Protein AF-A0A9J6EVK5-F1 (afdb_monomer)

Organism: Rhipicephalus microplus (NCBI:txid6941)

Mean predicted aligned error: 4.85 Å

Radius of gyration: 17.0 Å; Cα contacts (8 Å, |Δi|>4):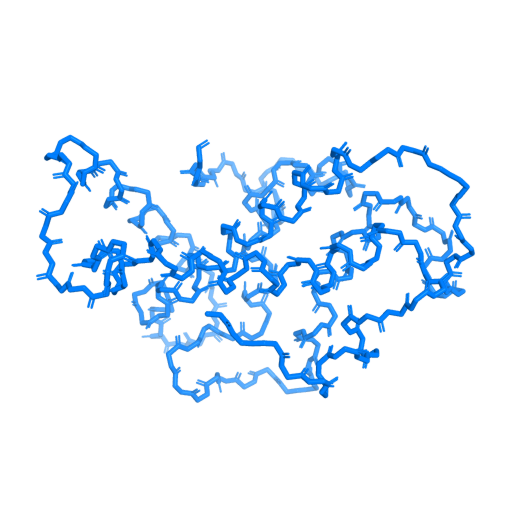 245; chains: 1; bounding box: 40×42×43 Å

Foldseek 3Di:
DDDDPVCCDPPQHDPQAFLLLNLLRVQLVVQLVVQLCCFPVNVLADPVRHRHPPDDPVRVVVQVVLLVQQQVLQQVDDQDPPDSLSPQQSRSSLSLLRSNVSSVVVVVVPDDDPHGQHPPVCNPADSLQSSLVSNLPVLDDPDQDADPHRHGGSVCSNQSSQLQDVSNCVRVVPDECDSSPDPDHRDSD

InterPro domains:
  IPR000718 Peptidase M13 [PS51885] (1-189)
  IPR000718 Peptidase M13 [PTHR11733] (1-186)
  IPR018497 Peptidase M13, C-terminal domain [PF01431] (2-187)
  IPR018497 Peptidase M13, C-terminal domain [PR00786] (1-13)
  IPR018497 Peptidase M13, C-terminal domain [PR00786] (22-38)
  IPR018497 Peptidase M13, C-terminal domain [PR00786] (92-103)
  IPR024079 Metallopeptidase, catalytic domain superfamily [G3DSA:3.40.390.10] (1-187)

Sequence (189 aa):
MVIPAAILHPPFYVATYPKSYNLGSLGHVLGHEMTHAFDPEMGLYDRSGQRKDWWTSGSRVEFENRLDCLRRMYNTIPWAEGVAHGDYALSENFADSGGLLKAYRAFRAAKAGSRPAAPASLASFTDEQMFFLSSCFKWCSAEDKESAGSYSPPRLRCNVPLMNMPQFAAAFHCGPGKAMNPSTRCDFM

Secondary structure (DSSP, 8-state):
----GGGSSTTT--TTS-HHHHHHHHHHHHHHHHHGGGSTTGGGB-TTS-B---S-HHHHHHHHHHHHHHHHHHHTS--STT--HHHHTHHHHHHHHHHHHHHHHHHHHSPP---PPPPGGGTTS-HHHHHHHHHHGGG--SS-PPPSSS---HHHHHHHHHHT-HHHHHHTTPPTTBTTB-S------

Solvent-accessible surface area (backbone atoms only — not comparable to full-atom values): 10587 Å² total; per-residue (Å²): 131,85,84,60,75,84,61,67,33,78,87,28,30,53,94,69,45,28,64,34,37,34,25,18,20,39,29,19,52,55,24,18,55,59,29,42,60,63,23,86,78,41,47,39,33,42,99,86,71,46,81,40,92,81,70,52,73,69,58,47,54,55,50,50,55,37,50,53,40,46,24,50,59,46,52,70,55,90,84,58,94,89,67,56,46,16,70,67,9,38,49,52,54,47,13,45,38,47,0,42,53,49,15,49,51,51,49,74,68,48,76,88,66,89,76,45,67,52,59,79,95,50,56,89,50,53,59,67,43,35,16,58,52,34,49,31,57,88,42,71,64,99,63,96,55,80,45,85,67,64,45,54,35,44,67,54,63,38,46,53,44,42,32,48,32,69,66,48,18,60,62,68,66,47,55,85,66,36,89,58,18,49,86,73,67,57,77,88,129

Nearest PDB structures (foldseek):
  6sh2-assembly1_AAA  TM=8.967E-01  e=4.937E-11  Homo sapiens
  3dwb-assembly1_A  TM=9.111E-01  e=3.099E-10  Homo sapiens
  4iuw-assembly1_A  TM=8.506E-01  e=2.546E-08  Lacticaseibacillus rhamnosus HN001
  3zuk-assembly2_B  TM=8.314E-01  e=4.303E-08  Mycobacterium tuberculosis H37Rv
  6xly-assembly1_A  TM=7.541E-01  e=1.166E-07  Mycobacterium tuberculosis H37Rv

Structure (mmCIF, N/CA/C/O backbone):
data_AF-A0A9J6EVK5-F1
#
_entry.id   AF-A0A9J6EVK5-F1
#
loop_
_atom_site.group_PDB
_atom_site.id
_atom_site.type_symbol
_atom_site.label_atom_id
_atom_site.label_alt_id
_atom_site.label_comp_id
_atom_site.label_asym_id
_atom_site.label_entity_id
_atom_site.label_seq_id
_atom_site.pdbx_PDB_ins_code
_atom_site.Cartn_x
_atom_site.Cartn_y
_atom_site.Cartn_z
_atom_site.occupancy
_atom_site.B_iso_or_equiv
_atom_site.auth_seq_id
_atom_site.auth_comp_id
_atom_site.auth_asym_id
_atom_site.auth_atom_id
_atom_site.pdbx_PDB_model_num
ATOM 1 N N . MET A 1 1 ? 6.803 12.423 8.427 1.00 88.19 1 MET A N 1
ATOM 2 C CA . MET A 1 1 ? 7.375 11.546 7.385 1.00 88.19 1 MET A CA 1
ATOM 3 C C . MET A 1 1 ? 8.849 11.861 7.213 1.00 88.19 1 MET A C 1
ATOM 5 O O . MET A 1 1 ? 9.195 13.011 6.966 1.00 88.19 1 MET A O 1
ATOM 9 N N . VAL A 1 2 ? 9.699 10.848 7.347 1.00 92.81 2 VAL A N 1
ATOM 10 C CA . VAL A 1 2 ? 11.140 10.917 7.075 1.00 92.81 2 VAL A CA 1
ATOM 11 C C . VAL A 1 2 ? 11.472 9.736 6.177 1.00 92.81 2 VAL A C 1
ATOM 13 O O . VAL A 1 2 ? 11.039 8.629 6.465 1.00 92.81 2 VAL A O 1
ATOM 16 N N . ILE A 1 3 ? 12.229 9.964 5.104 1.00 93.31 3 ILE A N 1
ATOM 17 C CA . ILE A 1 3 ? 12.637 8.915 4.163 1.00 93.31 3 ILE A CA 1
ATOM 18 C C . ILE A 1 3 ? 14.166 8.843 4.179 1.00 93.31 3 ILE A C 1
ATOM 20 O O . ILE A 1 3 ? 14.819 9.705 3.585 1.00 93.31 3 ILE A O 1
ATOM 24 N N . PRO A 1 4 ? 14.761 7.874 4.898 1.00 94.81 4 PRO A N 1
ATOM 25 C CA . PRO A 1 4 ? 16.210 7.740 4.969 1.00 94.81 4 PRO A CA 1
ATOM 26 C C . PRO A 1 4 ? 16.808 7.411 3.602 1.00 94.81 4 PRO A C 1
ATOM 28 O O . PRO A 1 4 ? 16.237 6.630 2.848 1.00 94.81 4 PRO A O 1
ATOM 31 N N . ALA A 1 5 ? 18.008 7.914 3.306 1.00 94.31 5 ALA A N 1
ATOM 32 C CA . ALA A 1 5 ? 18.681 7.629 2.035 1.00 94.31 5 ALA A CA 1
ATOM 33 C C . ALA A 1 5 ? 18.843 6.119 1.761 1.00 94.31 5 ALA A C 1
ATOM 35 O O . ALA A 1 5 ? 18.748 5.691 0.617 1.00 94.31 5 ALA A O 1
ATOM 36 N N . ALA A 1 6 ? 18.994 5.301 2.810 1.00 93.62 6 ALA A N 1
ATOM 37 C CA . ALA A 1 6 ? 19.124 3.849 2.700 1.00 93.62 6 ALA A CA 1
ATOM 38 C C . ALA A 1 6 ? 17.919 3.156 2.030 1.00 93.62 6 ALA A C 1
ATOM 40 O O . ALA A 1 6 ? 18.100 2.115 1.405 1.00 93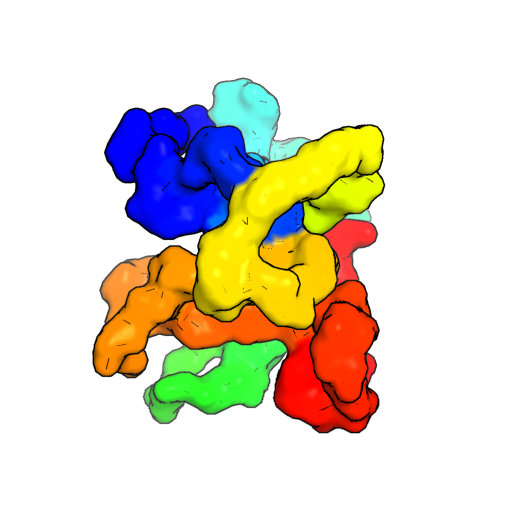.62 6 ALA A O 1
ATOM 41 N N . ILE A 1 7 ? 16.709 3.729 2.106 1.00 93.62 7 ILE A N 1
ATOM 42 C CA . ILE A 1 7 ? 15.526 3.173 1.427 1.00 93.62 7 ILE A CA 1
ATOM 43 C C . ILE A 1 7 ? 15.424 3.622 -0.038 1.00 93.62 7 ILE A C 1
ATOM 45 O O . ILE A 1 7 ? 14.599 3.111 -0.782 1.00 93.62 7 ILE A O 1
ATOM 49 N N . LEU A 1 8 ? 16.266 4.554 -0.497 1.00 94.56 8 LEU A N 1
ATOM 50 C CA . LEU A 1 8 ? 16.277 5.050 -1.881 1.00 94.56 8 LEU A CA 1
ATOM 51 C C . LEU A 1 8 ? 17.124 4.164 -2.813 1.00 94.56 8 LEU A C 1
ATOM 53 O O . LEU A 1 8 ? 17.733 4.641 -3.770 1.00 94.56 8 LEU A O 1
ATOM 57 N N . HIS A 1 9 ? 17.141 2.863 -2.532 1.00 93.62 9 HIS A N 1
ATOM 58 C CA . HIS A 1 9 ? 17.888 1.834 -3.247 1.00 93.62 9 HIS A CA 1
ATOM 59 C C . HIS A 1 9 ? 16.961 0.668 -3.637 1.00 93.62 9 HIS A C 1
ATOM 61 O O . HIS A 1 9 ? 15.845 0.566 -3.112 1.00 93.62 9 HIS A O 1
ATOM 67 N N . PRO A 1 10 ? 17.373 -0.228 -4.557 1.00 91.56 10 PRO A N 1
ATOM 68 C CA . PRO A 1 10 ? 16.622 -1.449 -4.830 1.00 91.56 10 PRO A CA 1
ATOM 69 C C . PRO A 1 10 ? 16.360 -2.248 -3.534 1.00 91.56 10 PRO A C 1
ATOM 71 O O . PRO A 1 10 ? 17.244 -2.309 -2.681 1.00 91.56 10 PRO A O 1
ATOM 74 N N . PRO A 1 11 ? 15.179 -2.873 -3.372 1.00 91.81 11 PRO A N 1
ATOM 75 C CA . PRO A 1 11 ? 14.100 -2.989 -4.354 1.00 91.81 11 PRO A CA 1
ATOM 76 C C . PRO A 1 11 ? 13.133 -1.791 -4.379 1.00 91.81 11 PRO A C 1
ATOM 78 O O . PRO A 1 11 ? 12.222 -1.778 -5.202 1.00 91.81 11 PRO A O 1
ATOM 81 N N . PHE A 1 12 ? 13.298 -0.792 -3.512 1.00 94.94 12 PHE A N 1
ATOM 82 C CA . PHE A 1 12 ? 12.346 0.311 -3.366 1.00 94.94 12 PHE A CA 1
ATOM 83 C C . PHE A 1 12 ? 12.425 1.320 -4.509 1.00 94.94 12 PHE A C 1
ATOM 85 O O . PHE A 1 12 ? 11.389 1.710 -5.041 1.00 94.94 12 PHE A O 1
ATOM 92 N N . TYR A 1 13 ? 13.626 1.725 -4.922 1.00 95.31 13 TYR A N 1
ATOM 93 C CA . TYR A 1 13 ? 13.801 2.707 -5.990 1.00 95.31 13 TYR A CA 1
ATOM 94 C C . TYR A 1 13 ? 14.947 2.342 -6.925 1.00 95.31 13 TYR A C 1
ATOM 96 O O . TYR A 1 13 ? 16.060 2.048 -6.490 1.00 95.31 13 TYR A O 1
ATOM 104 N N . VAL A 1 14 ? 14.667 2.405 -8.226 1.00 94.06 14 VAL A N 1
ATOM 105 C CA . VAL A 1 14 ? 15.656 2.235 -9.290 1.00 94.06 14 VAL A CA 1
ATOM 106 C C . VAL A 1 14 ? 15.417 3.317 -10.336 1.00 94.06 14 VAL A C 1
ATOM 108 O O . VAL A 1 14 ? 14.425 3.283 -11.062 1.00 94.06 14 VAL A O 1
ATOM 111 N N . ALA A 1 15 ? 16.328 4.288 -10.428 1.00 92.25 15 ALA A N 1
ATOM 112 C CA . ALA A 1 15 ? 16.153 5.473 -11.276 1.00 92.25 15 ALA A CA 1
ATOM 113 C C . ALA A 1 15 ? 15.935 5.148 -12.766 1.00 92.25 15 ALA A C 1
ATOM 115 O O . ALA A 1 15 ? 15.288 5.911 -13.478 1.00 92.25 15 ALA A O 1
ATOM 116 N N . THR A 1 16 ? 16.461 4.015 -13.235 1.00 92.00 16 THR A N 1
ATOM 117 C CA . THR A 1 16 ? 16.356 3.567 -14.629 1.00 92.00 16 THR A CA 1
ATOM 118 C C . THR A 1 16 ? 15.107 2.735 -14.921 1.00 92.00 16 THR A C 1
ATOM 120 O O . THR A 1 16 ? 14.850 2.441 -16.086 1.00 92.00 16 THR A O 1
ATOM 123 N N . TYR A 1 17 ? 14.328 2.338 -13.908 1.00 93.25 17 TYR A N 1
ATOM 124 C CA . TYR A 1 17 ? 13.144 1.494 -14.097 1.00 93.25 17 TYR A CA 1
ATOM 125 C C . TYR A 1 17 ? 11.884 2.311 -14.408 1.00 93.25 17 TYR A C 1
ATOM 127 O O . TYR A 1 17 ? 11.811 3.507 -14.102 1.00 93.25 17 TYR A O 1
ATOM 135 N N . PRO A 1 18 ? 10.853 1.671 -14.995 1.00 93.56 18 PRO A N 1
ATOM 136 C CA . PRO A 1 18 ? 9.559 2.296 -15.216 1.00 93.56 18 PRO A CA 1
ATOM 137 C C . PRO A 1 18 ? 8.950 2.940 -13.970 1.00 93.56 18 PRO A C 1
ATOM 139 O O . PRO A 1 18 ? 9.107 2.471 -12.842 1.00 93.56 18 PRO A O 1
ATOM 142 N N . LYS A 1 19 ? 8.163 3.999 -14.191 1.00 94.50 19 LYS A N 1
ATOM 143 C CA . LYS A 1 19 ? 7.400 4.656 -13.120 1.00 94.50 19 LYS A CA 1
ATOM 144 C C . LYS A 1 19 ? 6.424 3.698 -12.440 1.00 94.50 19 LYS A C 1
ATOM 146 O O . LYS A 1 19 ? 6.222 3.834 -11.242 1.00 94.50 19 LYS A O 1
ATOM 151 N N . SER A 1 20 ? 5.852 2.745 -13.179 1.00 95.31 20 SER A N 1
ATOM 152 C CA . SER A 1 20 ? 5.012 1.667 -12.638 1.00 95.31 20 SER A CA 1
ATOM 153 C C . SER A 1 20 ? 5.730 0.915 -11.520 1.00 95.31 20 SER A C 1
ATOM 155 O O . SER A 1 20 ? 5.190 0.820 -10.422 1.00 95.31 20 SER A O 1
ATOM 157 N N . TYR A 1 21 ? 6.980 0.495 -11.755 1.00 95.94 21 TYR A N 1
ATOM 158 C CA . TYR A 1 21 ? 7.816 -0.131 -10.733 1.00 95.94 21 TYR A CA 1
ATOM 159 C C . TYR A 1 21 ? 7.997 0.792 -9.523 1.00 95.94 21 TYR A C 1
ATOM 161 O O . TYR A 1 21 ? 7.562 0.438 -8.432 1.00 95.94 21 TYR A O 1
ATOM 169 N N . ASN A 1 22 ? 8.577 1.983 -9.725 1.00 96.12 22 ASN A N 1
ATOM 170 C CA . ASN A 1 22 ? 8.974 2.883 -8.632 1.00 96.12 22 ASN A CA 1
ATOM 171 C C . ASN A 1 22 ? 7.785 3.419 -7.817 1.00 96.12 22 ASN A C 1
ATOM 173 O O . ASN A 1 22 ? 7.911 3.637 -6.613 1.00 96.12 22 ASN A O 1
ATOM 177 N N . LEU A 1 23 ? 6.630 3.643 -8.451 1.00 97.19 23 LEU A N 1
ATOM 178 C CA . LEU A 1 23 ? 5.410 4.058 -7.757 1.00 97.19 23 LEU A CA 1
ATOM 179 C C . LEU A 1 23 ? 4.755 2.889 -7.024 1.00 97.19 23 LEU A C 1
ATOM 181 O O . LEU A 1 23 ? 4.221 3.100 -5.942 1.00 97.19 23 LEU A O 1
ATOM 185 N N . GLY A 1 24 ? 4.830 1.670 -7.559 1.00 97.50 24 GLY A N 1
ATOM 186 C CA . GLY A 1 24 ? 4.394 0.484 -6.830 1.00 97.50 24 GLY A CA 1
ATOM 187 C C . GLY A 1 24 ? 5.269 0.218 -5.606 1.00 97.50 24 GLY A C 1
ATOM 188 O O . GLY A 1 24 ? 4.743 -0.034 -4.531 1.00 97.50 24 GLY A O 1
ATOM 189 N N . SER A 1 25 ? 6.591 0.355 -5.723 1.00 96.88 25 SER A N 1
ATOM 190 C CA . SER A 1 25 ? 7.543 0.094 -4.642 1.00 96.88 25 SER A CA 1
ATOM 191 C C . SER A 1 25 ? 7.683 1.285 -3.680 1.00 96.88 25 SER A C 1
ATOM 193 O O . SER A 1 25 ? 7.001 1.325 -2.654 1.00 96.88 25 SER A O 1
ATOM 195 N N . LEU A 1 26 ? 8.533 2.272 -3.990 1.00 97.69 26 LEU A N 1
ATOM 196 C CA . LEU A 1 26 ? 8.759 3.442 -3.135 1.00 97.69 26 LEU A CA 1
ATOM 197 C C . LEU A 1 26 ? 7.487 4.282 -2.999 1.00 97.69 26 LEU A C 1
ATOM 199 O O . LEU A 1 26 ? 7.189 4.746 -1.906 1.00 97.69 26 LEU A O 1
ATOM 203 N N . GLY A 1 27 ? 6.705 4.450 -4.068 1.00 98.00 27 GLY A N 1
ATOM 204 C CA . GLY A 1 27 ? 5.456 5.213 -4.001 1.00 98.00 27 GLY A CA 1
ATOM 205 C C . GLY A 1 27 ? 4.453 4.640 -2.993 1.00 98.00 27 GLY A C 1
ATOM 206 O O . GLY A 1 27 ? 3.820 5.417 -2.282 1.00 98.00 27 GLY A O 1
ATOM 207 N N . HIS A 1 28 ? 4.357 3.312 -2.859 1.00 98.12 28 HIS A N 1
ATOM 208 C CA . HIS A 1 28 ? 3.559 2.675 -1.806 1.00 98.12 28 HIS A CA 1
ATOM 209 C C . HIS A 1 28 ? 4.114 3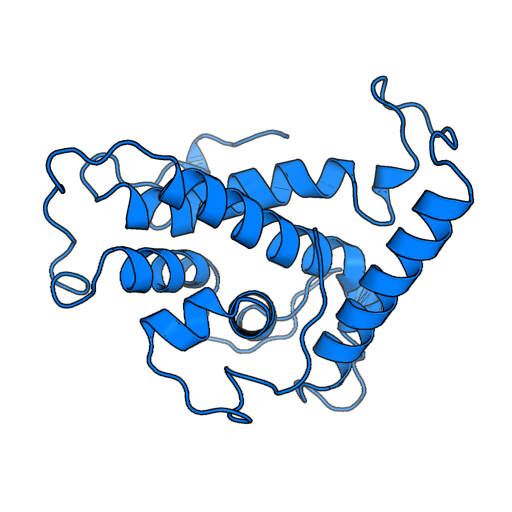.014 -0.416 1.00 98.12 28 HIS A C 1
ATOM 211 O O . HIS A 1 28 ? 3.336 3.410 0.442 1.00 98.12 28 HIS A O 1
ATOM 217 N N . VAL A 1 29 ? 5.435 2.962 -0.201 1.00 97.75 29 VAL A N 1
ATOM 218 C CA . VAL A 1 29 ? 6.041 3.369 1.085 1.00 97.75 29 VAL A CA 1
ATOM 219 C C . VAL A 1 29 ? 5.726 4.832 1.411 1.00 97.75 29 VAL A C 1
ATOM 221 O O . VAL A 1 29 ? 5.260 5.133 2.500 1.00 97.75 29 VAL A O 1
ATOM 224 N N . LEU A 1 30 ? 5.887 5.751 0.456 1.00 98.00 30 LEU A N 1
ATOM 225 C CA . LEU A 1 30 ? 5.546 7.162 0.672 1.00 98.00 30 LEU A CA 1
ATOM 226 C C . LEU A 1 30 ? 4.056 7.344 0.989 1.00 98.00 30 LEU A C 1
ATOM 228 O O . LEU A 1 30 ? 3.695 8.088 1.896 1.00 98.00 30 LEU A O 1
ATOM 232 N N . GLY A 1 31 ? 3.184 6.648 0.257 1.00 97.69 31 GLY A N 1
ATOM 233 C CA . GLY A 1 31 ? 1.749 6.663 0.513 1.00 97.69 31 GLY A CA 1
ATOM 234 C C . GLY A 1 31 ? 1.391 6.114 1.896 1.00 97.69 31 GLY A C 1
ATOM 235 O O . GLY A 1 31 ? 0.463 6.631 2.518 1.00 97.69 31 GLY A O 1
ATOM 236 N N . HIS A 1 32 ? 2.109 5.096 2.364 1.00 97.31 32 HIS A N 1
ATOM 237 C CA . HIS A 1 32 ? 1.952 4.486 3.681 1.00 97.31 32 HIS A CA 1
ATOM 238 C C . HIS A 1 32 ? 2.286 5.504 4.782 1.00 97.31 32 HIS A C 1
ATOM 240 O O . HIS A 1 32 ? 1.409 5.868 5.563 1.00 97.31 32 HIS A O 1
ATOM 246 N N . GLU A 1 33 ? 3.473 6.114 4.723 1.00 96.56 33 GLU A N 1
ATOM 247 C CA . GLU A 1 33 ? 3.896 7.157 5.670 1.00 96.56 33 GLU A CA 1
ATOM 248 C C . GLU A 1 33 ? 2.979 8.391 5.670 1.00 96.56 33 GLU A C 1
ATOM 250 O O . GLU A 1 33 ? 2.758 9.029 6.699 1.00 96.56 33 GLU A O 1
ATOM 255 N N . MET A 1 34 ? 2.428 8.758 4.509 1.00 96.25 34 MET A N 1
ATOM 256 C CA . MET A 1 34 ? 1.433 9.830 4.415 1.00 96.25 34 MET A CA 1
ATOM 257 C C . MET A 1 34 ? 0.087 9.435 5.029 1.00 96.25 34 MET A C 1
ATOM 259 O O . MET A 1 34 ? -0.628 10.297 5.537 1.00 96.25 34 MET A O 1
ATOM 263 N N . THR A 1 35 ? -0.288 8.159 4.941 1.00 96.25 35 THR A N 1
ATOM 264 C CA . THR A 1 35 ? -1.565 7.657 5.460 1.00 96.25 35 THR A CA 1
ATOM 265 C C . THR A 1 35 ? -1.551 7.576 6.981 1.00 96.25 35 THR A C 1
ATOM 267 O O . THR A 1 35 ? -2.595 7.827 7.580 1.00 96.25 35 THR A O 1
ATOM 270 N N . HIS A 1 36 ? -0.382 7.372 7.598 1.00 95.69 36 HIS A N 1
ATOM 271 C CA . HIS A 1 36 ? -0.238 7.457 9.050 1.00 95.69 36 HIS A CA 1
ATOM 272 C C . HIS A 1 36 ? -0.749 8.772 9.630 1.00 95.69 36 HIS A C 1
ATOM 274 O O . HIS A 1 36 ? -1.329 8.764 10.695 1.00 95.69 36 HIS A O 1
ATOM 280 N N . ALA A 1 37 ? -0.685 9.906 8.926 1.00 94.19 37 ALA A N 1
ATOM 281 C CA . ALA A 1 37 ? -1.264 11.157 9.440 1.00 94.19 37 ALA A CA 1
ATOM 282 C C . ALA A 1 37 ? -2.786 11.093 9.726 1.00 94.19 37 ALA A C 1
ATOM 284 O O . ALA A 1 37 ? -3.328 11.994 10.362 1.00 94.19 37 ALA A O 1
ATOM 285 N N . PHE A 1 38 ? -3.475 10.058 9.239 1.00 93.31 38 PHE A N 1
ATOM 286 C CA . PHE A 1 38 ? -4.923 9.880 9.333 1.00 93.31 38 PHE A CA 1
ATOM 287 C C . PHE A 1 38 ? -5.326 8.528 9.925 1.00 93.31 38 PHE A C 1
ATOM 289 O O . PHE A 1 38 ? -6.508 8.194 9.892 1.00 93.31 38 PHE A O 1
ATOM 296 N N . ASP A 1 39 ? -4.371 7.729 10.395 1.00 93.06 39 ASP A N 1
ATOM 297 C CA . ASP A 1 39 ? -4.654 6.412 10.960 1.00 93.06 39 ASP A CA 1
ATOM 298 C C . ASP A 1 39 ? -5.400 6.525 12.317 1.00 93.06 39 ASP A C 1
ATOM 300 O O . ASP A 1 39 ? -5.615 7.632 12.825 1.00 93.06 39 ASP A O 1
ATOM 304 N N . PRO A 1 40 ? -5.856 5.412 12.920 1.00 91.19 40 PRO A N 1
ATOM 305 C CA . PRO A 1 40 ? -6.618 5.450 14.171 1.00 91.19 40 PRO A CA 1
ATOM 306 C C . PRO A 1 40 ? -5.875 6.091 15.355 1.00 91.19 40 PRO A C 1
ATOM 308 O O . PRO A 1 40 ? -6.526 6.594 16.274 1.00 91.19 40 PRO A O 1
ATOM 311 N N . GLU A 1 41 ? -4.541 6.072 15.348 1.00 91.00 41 GLU A N 1
ATOM 312 C CA . GLU A 1 41 ? -3.688 6.568 16.431 1.00 91.00 41 GLU A CA 1
ATOM 313 C C . GLU A 1 41 ? -3.363 8.055 16.234 1.00 91.00 41 GLU A C 1
ATOM 315 O O . GLU A 1 41 ? -3.551 8.885 17.129 1.00 91.00 41 GLU A O 1
ATOM 320 N N . MET A 1 42 ? -2.928 8.405 15.029 1.00 91.94 42 MET A N 1
ATOM 321 C CA . MET A 1 42 ? -2.421 9.720 14.651 1.00 91.94 42 MET A CA 1
ATOM 322 C C . MET A 1 42 ? -3.509 10.653 14.116 1.00 91.94 42 MET A C 1
ATOM 324 O O . MET A 1 42 ? -3.367 11.873 14.205 1.00 91.94 42 MET A O 1
ATOM 328 N N . GLY A 1 43 ? -4.646 10.121 13.662 1.00 91.62 43 GLY A N 1
ATOM 329 C CA . GLY A 1 43 ? -5.821 10.906 13.277 1.00 91.62 43 GLY A CA 1
ATOM 330 C C . GLY A 1 43 ? -6.423 11.724 14.428 1.00 91.62 43 GLY A C 1
ATOM 331 O O . GLY A 1 43 ? -7.293 12.558 14.198 1.00 91.62 43 GLY A O 1
ATOM 332 N N . LEU A 1 44 ? -5.955 11.528 15.665 1.00 92.12 44 LEU A N 1
ATOM 333 C CA . LEU A 1 44 ? -6.309 12.321 16.847 1.00 92.12 44 LEU A CA 1
ATOM 334 C C . LEU A 1 44 ? -5.498 13.620 16.986 1.00 92.12 44 LEU A C 1
ATOM 336 O O . LEU A 1 44 ? -5.722 14.382 17.930 1.00 92.12 44 LEU A O 1
ATOM 340 N N . TYR A 1 45 ? -4.533 13.854 16.097 1.00 95.31 45 TYR A N 1
ATOM 341 C CA . TYR A 1 45 ? -3.646 15.009 16.125 1.00 95.31 45 TYR A CA 1
ATOM 342 C C . TYR A 1 45 ? -3.977 15.954 14.975 1.00 95.31 45 TYR A C 1
ATOM 344 O O . TYR A 1 45 ? -4.198 15.523 13.845 1.00 95.31 45 TYR A O 1
ATOM 352 N N . ASP A 1 46 ? -4.038 17.253 15.258 1.00 94.31 46 ASP A N 1
ATOM 353 C CA . ASP A 1 46 ? -4.276 18.262 14.232 1.00 94.31 46 ASP A CA 1
ATOM 354 C C . ASP A 1 46 ? -3.007 18.563 13.412 1.00 94.31 46 ASP A C 1
ATOM 356 O O . ASP A 1 46 ? -1.919 18.040 13.659 1.00 94.31 46 ASP A O 1
ATOM 360 N N . ARG A 1 47 ? -3.124 19.473 12.439 1.00 93.69 47 ARG A N 1
ATOM 361 C CA . ARG A 1 47 ? -2.012 19.890 11.565 1.00 93.69 47 ARG A CA 1
ATOM 362 C C . ARG A 1 47 ? -0.767 20.419 12.295 1.00 93.69 47 ARG A C 1
ATOM 364 O O . ARG A 1 47 ? 0.279 20.539 11.667 1.00 93.69 47 ARG A O 1
ATOM 371 N N . SER A 1 48 ? -0.891 20.824 13.562 1.00 95.19 48 SER A N 1
ATOM 372 C CA . SER A 1 48 ? 0.217 21.319 14.386 1.00 95.19 48 SER A CA 1
ATOM 373 C C . SER A 1 48 ? 0.849 20.227 15.253 1.00 95.19 48 SER A C 1
ATOM 375 O O . SER A 1 48 ? 1.807 20.501 15.972 1.00 95.19 48 SER A O 1
ATOM 377 N N . GLY A 1 49 ? 0.330 18.996 15.183 1.00 93.75 49 GLY A N 1
ATOM 378 C CA . GLY A 1 49 ? 0.761 17.877 16.013 1.00 93.75 49 GLY A CA 1
ATOM 379 C C . GLY A 1 49 ? 0.186 17.919 17.427 1.00 93.75 49 GLY A C 1
ATOM 380 O O . GLY A 1 49 ? 0.727 17.269 18.318 1.00 93.75 49 GLY A O 1
ATOM 381 N N . GLN A 1 50 ? -0.890 18.679 17.664 1.00 95.81 50 GLN A N 1
ATOM 382 C CA . GLN A 1 50 ? -1.566 18.700 18.961 1.00 95.81 50 GLN A CA 1
ATOM 383 C C . GLN A 1 50 ? -2.720 17.709 18.979 1.00 95.81 50 GLN A C 1
ATOM 385 O O . GLN A 1 50 ? -3.532 17.682 18.055 1.00 95.81 50 GLN A O 1
ATOM 390 N N . ARG A 1 51 ? -2.823 16.927 20.059 1.00 94.88 51 ARG A N 1
ATOM 391 C CA . ARG A 1 51 ? -3.950 16.015 20.261 1.00 94.88 51 ARG A CA 1
ATOM 392 C C . ARG A 1 51 ? -5.226 16.829 20.457 1.00 94.88 51 ARG A C 1
ATOM 394 O O . ARG A 1 51 ? -5.402 17.476 21.489 1.00 94.88 51 ARG A O 1
ATOM 401 N N . LYS A 1 52 ? -6.102 16.803 19.461 1.00 92.94 52 LYS A N 1
ATOM 402 C CA . LYS A 1 52 ? -7.332 17.586 19.413 1.00 92.94 52 LYS A CA 1
ATOM 403 C C . LYS A 1 52 ? -8.319 16.872 18.512 1.00 92.94 52 LYS A C 1
ATOM 405 O O . LYS A 1 52 ? -7.958 16.486 17.408 1.00 92.94 52 LYS A O 1
ATOM 410 N N . ASP A 1 53 ? -9.564 16.742 18.952 1.00 89.62 53 ASP A N 1
ATOM 411 C CA . ASP A 1 53 ? -10.606 16.270 18.050 1.00 89.62 53 ASP A CA 1
ATOM 412 C C . ASP A 1 53 ? -10.919 17.365 17.022 1.00 89.62 53 ASP A C 1
ATOM 414 O O . ASP A 1 53 ? -11.382 18.459 17.360 1.00 89.62 53 ASP A O 1
ATOM 418 N N . TRP A 1 54 ? -10.572 17.088 15.771 1.00 93.81 54 TRP A N 1
ATOM 419 C CA . TRP A 1 54 ? -10.824 17.945 14.617 1.00 93.81 54 TRP A CA 1
ATOM 420 C C . TRP A 1 54 ? -11.809 17.300 13.632 1.00 93.81 54 TRP A C 1
ATOM 422 O O . TRP A 1 54 ? -12.078 17.871 12.572 1.00 93.81 54 TRP A O 1
ATOM 432 N N . TRP A 1 55 ? -12.362 16.134 13.975 1.00 93.81 55 TRP A N 1
ATOM 433 C CA . TRP A 1 55 ? -13.338 15.429 13.157 1.00 93.81 55 TRP A CA 1
ATOM 434 C C . TRP A 1 55 ? -14.740 15.978 13.404 1.00 93.81 55 TRP A C 1
ATOM 436 O O . TRP A 1 55 ? -15.103 16.378 14.509 1.00 93.81 55 TRP A O 1
ATOM 446 N N . THR A 1 56 ? -15.580 15.954 12.369 1.00 95.88 56 THR A N 1
ATOM 447 C CA . THR A 1 56 ? -17.026 16.014 12.609 1.00 95.88 56 THR A CA 1
ATOM 448 C C . THR A 1 56 ? -17.499 14.653 13.113 1.00 95.88 56 THR A C 1
ATOM 450 O O . THR A 1 56 ? -16.934 13.621 12.740 1.00 95.88 56 THR A O 1
ATOM 453 N N . SER A 1 57 ? -18.568 14.625 13.911 1.00 94.31 57 SER A N 1
ATOM 454 C CA . SER A 1 57 ? -19.136 13.371 14.425 1.00 94.31 57 SER A CA 1
ATOM 455 C C . SER A 1 57 ? -19.490 12.388 13.304 1.00 94.31 57 SER A C 1
ATOM 457 O O . SE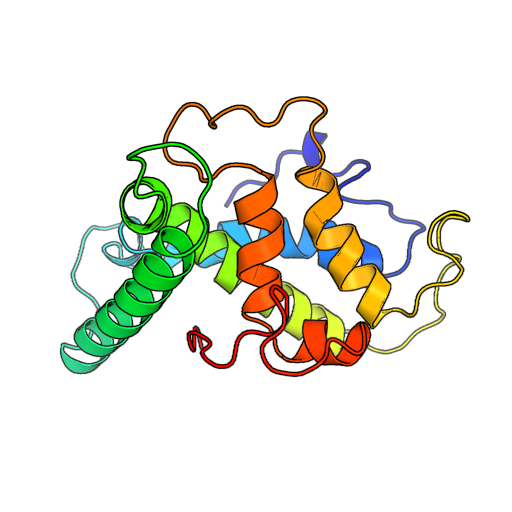R A 1 57 ? -19.155 11.210 13.393 1.00 94.31 57 SER A O 1
ATOM 459 N N . GLY A 1 58 ? -20.093 12.875 12.214 1.00 96.62 58 GLY A N 1
ATOM 460 C CA . GLY A 1 58 ? -20.424 12.056 11.046 1.00 96.62 58 GLY A CA 1
ATOM 461 C C . GLY A 1 58 ? -19.188 11.468 10.362 1.00 96.62 58 GLY A C 1
ATOM 462 O O . GLY A 1 58 ? -19.161 10.277 10.062 1.00 96.62 58 GLY A O 1
ATOM 463 N N . SER A 1 59 ? -18.134 12.271 10.174 1.00 94.56 59 SER A N 1
ATOM 464 C CA . SER A 1 59 ? -16.872 11.784 9.605 1.00 94.56 59 SER A CA 1
ATOM 465 C C . SER A 1 59 ? -16.193 10.756 10.507 1.00 94.56 59 SER A C 1
ATOM 467 O O . SER A 1 59 ? -15.634 9.791 9.995 1.00 94.56 59 SER A O 1
ATOM 469 N N . ARG A 1 60 ? -16.256 10.932 11.835 1.00 93.00 60 ARG A N 1
ATOM 470 C CA . ARG A 1 60 ? -15.673 9.971 12.776 1.00 93.00 60 ARG A CA 1
ATOM 471 C C . ARG A 1 60 ? -16.389 8.626 12.721 1.00 93.00 60 ARG A C 1
ATOM 473 O O . ARG A 1 60 ? -15.718 7.605 12.651 1.00 93.00 60 ARG A O 1
ATOM 480 N N . VAL A 1 61 ? -17.723 8.623 12.708 1.00 95.00 61 VAL A N 1
ATOM 481 C CA . VAL A 1 61 ? -18.515 7.386 12.590 1.00 95.00 61 VAL A CA 1
ATOM 482 C C . VAL A 1 61 ? -18.161 6.637 11.310 1.00 95.00 61 VAL A C 1
ATOM 484 O O . VAL A 1 61 ? -17.918 5.435 11.347 1.00 95.00 61 VAL A O 1
ATOM 487 N N . GLU A 1 62 ? -18.080 7.342 10.183 1.00 94.62 62 GLU A N 1
ATOM 488 C CA . GLU A 1 62 ? -17.789 6.680 8.915 1.00 94.62 62 GLU A CA 1
ATOM 489 C C . GLU A 1 62 ? -16.340 6.192 8.808 1.00 94.62 62 GLU A C 1
ATOM 491 O O . GLU A 1 62 ? -16.072 5.144 8.220 1.00 94.62 62 GLU A O 1
ATOM 496 N N . PHE A 1 63 ? -15.403 6.901 9.434 1.00 93.75 63 PHE A N 1
ATOM 497 C CA . PHE A 1 63 ? -14.033 6.428 9.571 1.00 93.75 63 PHE A CA 1
ATOM 498 C C . PHE A 1 63 ? -13.968 5.109 10.360 1.00 93.75 63 PHE A C 1
ATOM 500 O O . PHE A 1 63 ? -13.379 4.144 9.874 1.00 93.75 63 PHE A O 1
ATOM 507 N N . GLU A 1 64 ? -14.644 5.023 11.510 1.00 93.75 64 GLU A N 1
ATOM 508 C CA . GLU A 1 64 ? -14.711 3.787 12.307 1.00 93.75 64 GLU A CA 1
ATOM 509 C C . GLU A 1 64 ? -15.369 2.633 11.539 1.00 93.75 64 GLU A C 1
ATOM 511 O O . GLU A 1 64 ? -14.845 1.523 11.535 1.00 93.75 64 GLU A O 1
ATOM 516 N N . ASN A 1 65 ? -16.451 2.885 10.792 1.00 94.56 65 ASN A N 1
ATOM 517 C CA . ASN A 1 65 ? -17.094 1.855 9.964 1.00 94.56 65 ASN A CA 1
ATOM 518 C C . ASN A 1 65 ? -16.123 1.229 8.945 1.00 94.56 65 ASN A C 1
ATOM 520 O O . ASN A 1 65 ? -16.148 0.017 8.691 1.00 94.56 65 ASN A O 1
ATOM 524 N N . ARG A 1 66 ? -15.257 2.056 8.349 1.00 93.75 66 ARG A N 1
ATOM 525 C CA . ARG A 1 66 ? -14.257 1.618 7.365 1.00 93.75 66 ARG A CA 1
ATOM 526 C C . ARG A 1 66 ? -13.113 0.859 8.029 1.00 93.75 66 ARG A C 1
ATOM 528 O O . ARG A 1 66 ? -12.693 -0.174 7.502 1.00 93.75 66 ARG A O 1
ATOM 535 N N . LEU A 1 67 ? -12.660 1.304 9.201 1.00 93.62 67 LEU A N 1
ATOM 536 C CA . LEU A 1 67 ? -11.694 0.569 10.021 1.00 93.62 67 LEU A CA 1
ATOM 537 C C . LEU A 1 67 ? -12.233 -0.797 10.453 1.00 93.62 67 LEU A C 1
ATOM 539 O O . LEU A 1 67 ? -11.533 -1.802 10.346 1.00 93.62 67 LEU A O 1
ATOM 543 N N . ASP A 1 68 ? -13.496 -0.864 10.859 1.00 93.88 68 ASP A N 1
ATOM 544 C CA . ASP A 1 68 ? -14.168 -2.106 11.227 1.00 93.88 68 ASP A CA 1
ATOM 545 C C . ASP A 1 68 ? -14.239 -3.086 10.052 1.00 93.88 68 ASP A C 1
ATOM 547 O O . ASP A 1 68 ? -14.088 -4.298 10.229 1.00 93.88 68 ASP A O 1
ATOM 551 N N . CYS A 1 69 ? -14.445 -2.579 8.834 1.00 93.19 69 CYS A N 1
ATOM 552 C CA . CYS A 1 69 ? -14.352 -3.406 7.638 1.00 93.19 69 CYS A CA 1
ATOM 553 C C . CYS A 1 69 ? -12.944 -3.988 7.469 1.00 93.19 69 CYS A C 1
ATOM 555 O O . CYS A 1 69 ? -12.805 -5.200 7.289 1.00 93.19 69 CYS A O 1
ATOM 557 N N . LEU A 1 70 ? -11.909 -3.146 7.565 1.00 92.56 70 LEU A N 1
ATOM 558 C CA . LEU A 1 70 ? -10.511 -3.563 7.434 1.00 92.56 70 LEU A CA 1
ATOM 559 C C . LEU A 1 70 ? -10.139 -4.631 8.461 1.00 92.56 70 LEU A C 1
ATOM 561 O O . LEU A 1 70 ? -9.584 -5.670 8.104 1.00 92.56 70 LEU A O 1
ATOM 565 N N . ARG A 1 71 ? -10.508 -4.397 9.72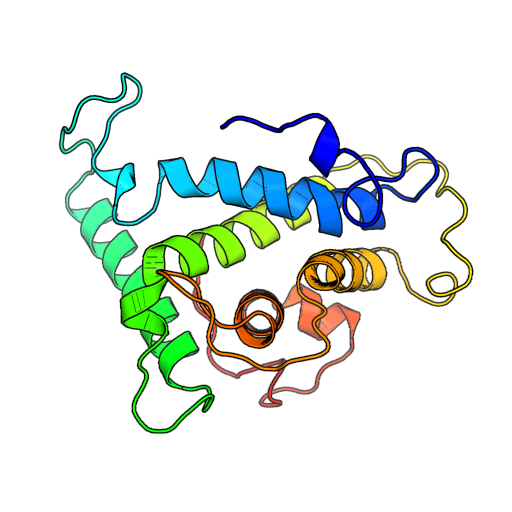3 1.00 91.81 71 ARG A N 1
ATOM 566 C CA . ARG A 1 71 ? -10.307 -5.322 10.837 1.00 91.81 71 ARG A CA 1
ATOM 567 C C . ARG A 1 71 ? -10.899 -6.691 10.521 1.00 91.81 71 ARG A C 1
ATOM 569 O O . ARG A 1 71 ? -10.203 -7.700 10.610 1.00 91.81 71 ARG A O 1
ATOM 576 N N . ARG A 1 72 ? -12.161 -6.733 10.076 1.00 90.12 72 ARG A N 1
ATOM 577 C CA . ARG A 1 72 ? -12.812 -7.986 9.663 1.00 90.12 72 ARG A CA 1
ATOM 578 C C . ARG A 1 72 ? -12.072 -8.652 8.507 1.00 90.12 72 ARG A C 1
ATOM 580 O O . ARG A 1 72 ? -11.856 -9.856 8.560 1.00 90.12 72 ARG A O 1
ATOM 587 N N . MET A 1 73 ? -11.658 -7.893 7.494 1.00 89.00 73 MET A N 1
ATOM 588 C CA . MET A 1 73 ? -10.953 -8.444 6.335 1.00 89.00 73 MET A CA 1
ATOM 589 C C . MET A 1 73 ? -9.652 -9.148 6.746 1.00 89.00 73 MET A C 1
ATOM 591 O O . MET A 1 73 ? -9.440 -10.295 6.359 1.00 89.00 73 MET A O 1
ATOM 595 N N . TYR A 1 74 ? -8.832 -8.524 7.594 1.00 90.12 74 TYR A N 1
ATOM 596 C CA . TYR A 1 74 ? -7.610 -9.149 8.114 1.00 90.12 74 TYR A CA 1
ATOM 597 C C . TYR A 1 74 ? -7.903 -10.362 9.009 1.00 90.12 74 TYR A C 1
ATOM 599 O O . TYR A 1 74 ? -7.237 -11.384 8.874 1.00 90.12 74 TYR A O 1
ATOM 607 N N . ASN A 1 75 ? -8.936 -10.299 9.855 1.00 87.12 75 ASN A N 1
ATOM 608 C CA . ASN A 1 75 ? -9.312 -11.404 10.746 1.00 87.12 75 ASN A CA 1
ATOM 609 C C . ASN A 1 75 ? -9.925 -12.615 10.012 1.00 87.12 75 ASN A C 1
ATOM 611 O O . ASN A 1 75 ? -10.025 -13.692 10.594 1.00 87.12 75 ASN A O 1
ATOM 615 N N . THR A 1 76 ? -10.334 -12.476 8.744 1.00 82.44 76 THR A N 1
ATOM 616 C CA . THR A 1 76 ? -10.847 -13.609 7.944 1.00 82.44 76 THR A CA 1
ATOM 617 C C . THR A 1 76 ? -9.759 -14.468 7.306 1.00 82.44 76 THR A C 1
ATOM 619 O O . THR A 1 76 ? -10.068 -15.557 6.822 1.00 82.44 76 THR A O 1
ATOM 622 N N . ILE A 1 77 ? -8.503 -14.009 7.280 1.00 79.38 77 ILE A N 1
ATOM 623 C CA . ILE A 1 77 ? -7.403 -14.750 6.658 1.00 79.38 77 ILE A CA 1
ATOM 624 C C . ILE A 1 77 ? -6.663 -15.546 7.737 1.00 79.38 77 ILE A C 1
ATOM 626 O O . ILE A 1 77 ? -6.035 -14.940 8.603 1.00 79.38 77 ILE A O 1
ATOM 630 N N . PRO A 1 78 ? -6.694 -16.891 7.693 1.00 69.44 78 PRO A N 1
ATOM 631 C CA . PRO A 1 78 ? -5.970 -17.710 8.656 1.00 69.44 78 PRO A CA 1
ATOM 632 C C . PRO A 1 78 ? -4.462 -17.500 8.499 1.00 69.44 78 PRO A C 1
ATOM 634 O O . PRO A 1 78 ? -3.944 -17.592 7.383 1.00 69.44 78 PRO A O 1
ATOM 637 N N . TRP A 1 79 ? -3.762 -17.244 9.604 1.00 65.62 79 TRP A N 1
ATOM 638 C CA . TRP A 1 79 ? -2.309 -17.043 9.590 1.00 65.62 79 TRP A CA 1
ATOM 639 C C . TRP A 1 79 ? -1.568 -17.767 10.719 1.00 65.62 79 TRP A C 1
ATOM 641 O O . TRP A 1 79 ? -0.503 -18.331 10.494 1.00 65.62 79 TRP A O 1
ATOM 651 N N . ALA A 1 80 ? -2.173 -17.840 11.899 1.00 63.47 80 ALA A N 1
ATOM 652 C CA . ALA A 1 80 ? -1.770 -18.683 13.017 1.00 63.47 80 ALA A CA 1
ATOM 653 C C . ALA A 1 80 ? -2.997 -18.879 13.923 1.00 63.47 80 ALA A C 1
ATOM 655 O O . ALA A 1 80 ? -3.935 -18.075 13.873 1.00 63.47 80 ALA A O 1
ATOM 656 N N . GLU A 1 81 ? -3.044 -19.949 14.718 1.00 56.81 81 GLU A N 1
ATOM 657 C CA . GLU A 1 81 ? -4.167 -20.175 15.633 1.00 56.81 81 GLU A CA 1
ATOM 658 C C . GLU A 1 81 ? -4.275 -19.021 16.647 1.00 56.81 81 GLU A C 1
ATOM 660 O O . GLU A 1 81 ? -3.371 -18.792 17.444 1.00 56.81 81 GLU A O 1
ATOM 665 N N . GLY A 1 82 ? -5.396 -18.291 16.625 1.00 56.09 82 GLY A N 1
ATOM 666 C CA . GLY A 1 82 ? -5.762 -17.346 17.686 1.00 56.09 82 GLY A CA 1
ATOM 667 C C . GLY A 1 82 ? -5.284 -15.894 17.550 1.00 56.09 82 GLY A C 1
ATOM 668 O O . GLY A 1 82 ? -5.579 -15.111 18.452 1.00 56.09 82 GLY A O 1
ATOM 669 N N . VAL A 1 83 ? -4.615 -15.485 16.462 1.00 64.62 83 VAL A N 1
ATOM 670 C CA . VAL A 1 83 ? -4.145 -14.089 16.305 1.00 64.62 83 VAL A CA 1
ATOM 671 C C . VAL A 1 83 ? -5.064 -13.257 15.404 1.00 64.62 83 VAL A C 1
ATOM 673 O O . VAL A 1 83 ? -5.132 -13.442 14.190 1.00 64.62 83 VAL A O 1
ATOM 676 N N . ALA A 1 84 ? -5.754 -12.286 16.009 1.00 65.88 84 ALA A N 1
ATOM 677 C CA . ALA A 1 84 ? -6.601 -11.309 15.324 1.00 65.88 84 ALA A CA 1
ATOM 678 C C . ALA A 1 84 ? -5.770 -10.116 14.802 1.00 65.88 84 ALA A C 1
ATOM 680 O O . ALA A 1 84 ? -5.771 -9.024 15.377 1.00 65.88 84 ALA A O 1
ATOM 681 N N . HIS A 1 85 ? -5.028 -10.320 13.707 1.00 75.00 85 HIS A N 1
ATOM 682 C CA . HIS A 1 85 ? -4.161 -9.287 13.111 1.00 75.00 85 HIS A CA 1
ATOM 683 C C . HIS A 1 85 ? -4.905 -8.010 12.687 1.00 75.00 85 HIS A C 1
ATOM 685 O O . HIS A 1 85 ? -4.291 -6.948 12.571 1.00 75.00 85 HIS A O 1
ATOM 691 N N . GLY A 1 86 ? -6.217 -8.089 12.459 1.00 77.88 86 GLY A N 1
ATOM 692 C CA . GLY A 1 86 ? -7.045 -6.933 12.137 1.00 77.88 86 GLY A CA 1
ATOM 693 C C . GLY A 1 86 ? -7.180 -5.941 13.286 1.00 77.88 86 GLY A C 1
ATOM 694 O O . GLY A 1 86 ? -7.356 -4.756 13.027 1.00 77.88 86 GLY A O 1
ATOM 695 N N . ASP A 1 87 ? -7.086 -6.403 14.532 1.00 83.25 87 ASP A N 1
ATOM 696 C CA . ASP A 1 87 ? -7.164 -5.558 15.724 1.00 83.25 87 ASP A CA 1
ATOM 697 C C . ASP A 1 87 ? -5.790 -5.023 16.109 1.00 83.25 87 ASP A C 1
ATOM 699 O O . ASP A 1 87 ? -5.598 -3.820 16.269 1.00 83.25 87 ASP A O 1
ATOM 703 N N . TYR A 1 88 ? -4.823 -5.932 16.208 1.00 84.12 88 TYR A N 1
ATOM 704 C CA . TYR A 1 88 ? -3.491 -5.629 16.714 1.00 84.12 88 TYR A CA 1
ATOM 705 C C . TYR A 1 88 ? -2.664 -4.728 15.783 1.00 84.12 88 TYR A C 1
ATOM 707 O O . TYR A 1 88 ? -1.926 -3.872 16.260 1.00 84.12 88 TYR A O 1
ATOM 715 N N . ALA A 1 89 ? -2.797 -4.898 14.464 1.00 90.06 89 ALA A N 1
ATOM 716 C CA . ALA A 1 89 ? -2.013 -4.168 13.466 1.00 90.06 89 ALA A CA 1
ATOM 717 C C . ALA A 1 89 ? -2.861 -3.176 12.653 1.00 90.06 89 ALA A C 1
ATOM 719 O O . ALA A 1 89 ? -2.517 -2.840 11.521 1.00 90.06 89 ALA A O 1
ATOM 720 N N . LEU A 1 90 ? -4.003 -2.727 13.189 1.00 92.00 90 LEU A N 1
ATOM 721 C CA . LEU A 1 90 ? -4.992 -1.952 12.433 1.00 92.00 90 LEU A CA 1
ATOM 722 C C . LEU A 1 90 ? -4.421 -0.670 11.813 1.00 92.00 90 LEU A C 1
ATOM 724 O O . LEU A 1 90 ? -4.731 -0.373 10.660 1.00 92.00 90 LEU A O 1
ATOM 728 N N . SER A 1 91 ? -3.589 0.065 12.558 1.00 93.62 91 SER A N 1
ATOM 729 C CA . SER A 1 91 ? -2.956 1.299 12.078 1.00 93.62 91 SER A CA 1
ATOM 730 C C . SER A 1 91 ? -2.079 1.043 10.844 1.00 93.62 91 SER A C 1
ATOM 732 O O . SER A 1 91 ? -2.267 1.648 9.788 1.00 93.62 91 SER A O 1
ATOM 734 N N . GLU A 1 92 ? -1.213 0.035 10.926 1.00 94.38 92 GLU A N 1
ATOM 735 C CA . GLU A 1 92 ? -0.329 -0.398 9.839 1.00 94.38 92 GLU A CA 1
ATOM 736 C C . GLU A 1 92 ? -1.095 -0.953 8.636 1.00 94.38 92 GLU A C 1
ATOM 738 O O . GLU A 1 92 ? -0.801 -0.626 7.487 1.00 94.38 92 GLU A O 1
ATOM 743 N N . ASN A 1 93 ? -2.130 -1.755 8.891 1.00 94.25 93 ASN A N 1
ATOM 744 C CA . ASN A 1 93 ? -3.006 -2.305 7.858 1.00 94.25 93 ASN A CA 1
ATOM 745 C C . ASN A 1 93 ? -3.737 -1.189 7.093 1.00 94.25 93 ASN A C 1
ATOM 747 O O . ASN A 1 93 ? -3.938 -1.274 5.873 1.00 94.25 93 ASN A O 1
ATOM 751 N N . PHE A 1 94 ? -4.143 -0.137 7.813 1.00 95.44 94 PHE A N 1
ATOM 752 C CA . PHE A 1 94 ? -4.776 1.043 7.236 1.00 95.44 94 PHE A CA 1
ATOM 753 C C . PHE A 1 94 ? -3.774 1.828 6.389 1.00 95.44 94 PHE A C 1
ATOM 755 O O . PHE A 1 94 ? -4.086 2.184 5.249 1.00 95.44 94 PHE A O 1
ATOM 762 N N . ALA A 1 95 ? -2.556 2.024 6.898 1.00 96.19 95 ALA A N 1
ATOM 763 C CA . ALA A 1 95 ? -1.479 2.695 6.185 1.00 96.19 95 ALA A CA 1
ATOM 764 C C . ALA A 1 95 ? -1.056 1.946 4.908 1.00 96.19 95 ALA A C 1
ATOM 766 O O . ALA A 1 95 ? -0.925 2.574 3.857 1.00 96.19 95 ALA A O 1
ATOM 767 N N . ASP A 1 96 ? -0.946 0.615 4.935 1.00 96.69 96 ASP A N 1
ATOM 768 C CA . ASP A 1 96 ? -0.683 -0.208 3.745 1.00 96.69 96 ASP A CA 1
ATOM 769 C C . ASP A 1 96 ? -1.786 -0.053 2.689 1.00 96.69 96 ASP A C 1
ATOM 771 O O . ASP A 1 96 ? -1.524 0.251 1.522 1.00 96.69 96 ASP A O 1
ATOM 775 N N . SER A 1 97 ? -3.046 -0.217 3.098 1.00 96.31 97 SER A N 1
ATOM 776 C CA . SER A 1 97 ? -4.193 -0.161 2.183 1.00 96.31 97 SER A CA 1
ATOM 777 C C . SER A 1 97 ? -4.368 1.235 1.578 1.00 96.31 97 SER A C 1
ATOM 779 O O . SER A 1 97 ? -4.525 1.394 0.361 1.00 96.31 97 SER A O 1
ATOM 781 N N . GLY A 1 98 ? -4.303 2.272 2.415 1.00 96.50 98 GLY A N 1
ATOM 782 C CA . GLY A 1 98 ? -4.416 3.661 1.984 1.00 96.50 98 GLY A CA 1
ATOM 783 C C . GLY A 1 98 ? -3.210 4.123 1.167 1.00 96.50 98 GLY A C 1
ATOM 784 O O . GLY A 1 98 ? -3.381 4.858 0.186 1.00 96.50 98 GLY A O 1
ATOM 785 N N . GLY A 1 99 ? -2.011 3.667 1.527 1.00 97.31 99 GLY A N 1
ATOM 786 C CA . GLY A 1 99 ? -0.764 3.984 0.849 1.00 97.31 99 GLY A CA 1
ATOM 787 C C . GLY A 1 99 ? -0.688 3.391 -0.547 1.00 97.31 99 GLY A C 1
ATOM 788 O O . GLY A 1 99 ? -0.396 4.117 -1.501 1.00 97.31 99 GLY A O 1
ATOM 789 N N . LEU A 1 100 ? -1.047 2.115 -0.700 1.00 97.88 100 LEU A N 1
ATOM 790 C CA . LEU A 1 100 ? -1.122 1.465 -2.004 1.00 97.88 100 LEU A CA 1
ATOM 791 C C . LEU A 1 100 ? -2.128 2.164 -2.926 1.00 97.88 100 LEU A C 1
ATOM 793 O O . LEU A 1 100 ? -1.824 2.437 -4.090 1.00 97.88 100 LEU A O 1
ATOM 797 N N . LEU A 1 101 ? -3.309 2.517 -2.410 1.00 96.56 101 LEU A N 1
ATOM 798 C CA . LEU A 1 101 ? -4.337 3.180 -3.208 1.00 96.56 101 LEU A CA 1
ATOM 799 C C . LEU A 1 101 ? -3.907 4.594 -3.645 1.00 96.56 101 LEU A C 1
ATOM 801 O O . LEU A 1 101 ? -4.145 4.984 -4.792 1.00 96.56 101 LEU A O 1
ATOM 805 N N . LYS A 1 102 ? -3.229 5.357 -2.775 1.00 96.75 102 LYS A N 1
ATOM 806 C CA . LYS A 1 102 ? -2.625 6.659 -3.123 1.00 96.75 102 LYS A CA 1
ATOM 807 C C . LYS A 1 102 ? -1.530 6.507 -4.178 1.00 96.75 102 LYS A C 1
ATOM 809 O O . LYS A 1 102 ? -1.536 7.239 -5.169 1.00 96.75 102 LYS A O 1
ATOM 814 N N . ALA A 1 103 ? -0.641 5.533 -4.007 1.00 97.88 103 ALA A N 1
ATOM 815 C CA . ALA A 1 103 ? 0.420 5.230 -4.958 1.00 97.88 103 ALA A CA 1
ATOM 816 C C . ALA A 1 103 ? -0.137 4.836 -6.332 1.00 97.88 103 ALA A C 1
ATOM 818 O O . ALA A 1 103 ? 0.346 5.315 -7.358 1.00 97.88 103 ALA A O 1
ATOM 819 N N . TYR A 1 104 ? -1.211 4.043 -6.363 1.00 97.38 104 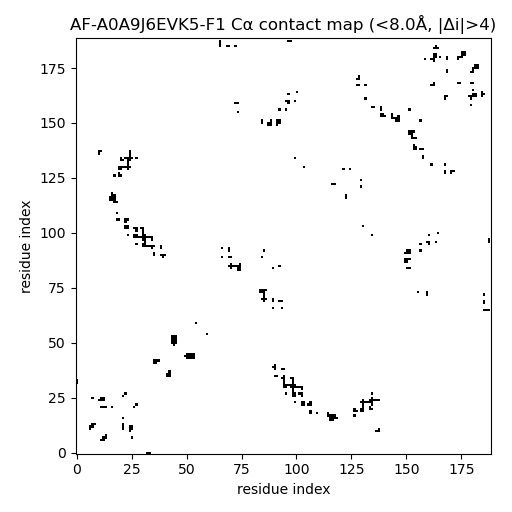TYR A N 1
ATOM 820 C CA . TYR A 1 104 ? -1.878 3.661 -7.604 1.00 97.38 104 TYR A CA 1
ATOM 821 C C . TYR A 1 104 ? -2.509 4.870 -8.296 1.00 97.38 104 TYR A C 1
ATOM 823 O O . TYR A 1 104 ? -2.343 5.047 -9.501 1.00 97.38 104 TYR A O 1
ATOM 831 N N . ARG A 1 105 ? -3.181 5.756 -7.549 1.00 96.31 105 ARG A N 1
ATOM 832 C CA . ARG A 1 105 ? -3.710 7.018 -8.098 1.00 96.31 105 ARG A CA 1
ATOM 833 C C . ARG A 1 105 ? -2.593 7.883 -8.688 1.00 96.31 105 ARG A C 1
ATOM 835 O O . ARG A 1 105 ? -2.753 8.393 -9.795 1.00 96.31 105 ARG A O 1
ATOM 842 N N . ALA A 1 106 ? -1.450 7.991 -8.007 1.00 96.88 106 ALA A N 1
ATOM 843 C CA . ALA A 1 106 ? -0.279 8.700 -8.523 1.00 96.88 106 ALA A CA 1
ATOM 844 C C . ALA A 1 106 ? 0.282 8.046 -9.798 1.00 96.88 106 ALA A C 1
ATOM 846 O O . ALA A 1 106 ? 0.606 8.748 -10.754 1.00 96.88 106 ALA A O 1
ATOM 847 N N . PHE A 1 107 ? 0.331 6.713 -9.854 1.00 95.88 107 PHE A N 1
ATOM 848 C CA . PHE A 1 107 ? 0.700 5.960 -11.055 1.00 95.88 107 PHE A CA 1
ATOM 849 C C . PHE A 1 107 ? -0.244 6.237 -12.226 1.00 95.88 107 PHE A C 1
ATOM 851 O O . PHE A 1 107 ? 0.226 6.549 -13.317 1.00 95.88 107 PHE A O 1
ATOM 858 N N . ARG A 1 108 ? -1.560 6.216 -12.003 1.00 95.00 108 ARG A N 1
ATOM 859 C CA . ARG A 1 108 ? -2.551 6.529 -13.045 1.00 95.00 108 ARG A CA 1
ATOM 860 C C . ARG A 1 108 ? -2.498 7.981 -13.515 1.00 95.00 108 ARG A C 1
ATOM 862 O O . ARG A 1 108 ? -2.791 8.243 -14.676 1.00 95.00 108 ARG A O 1
ATOM 869 N N . ALA A 1 109 ? -2.145 8.910 -12.629 1.00 94.31 109 ALA A N 1
ATOM 870 C CA . ALA A 1 109 ? -2.009 10.329 -12.950 1.00 94.31 109 ALA A CA 1
ATOM 871 C C . ALA A 1 109 ? -0.659 10.678 -13.602 1.00 94.31 109 ALA A C 1
ATOM 873 O O . ALA A 1 109 ? -0.517 11.744 -14.207 1.00 94.31 109 ALA A O 1
ATOM 874 N N . ALA A 1 110 ? 0.350 9.812 -13.477 1.00 89.81 110 ALA A N 1
ATOM 875 C CA . ALA A 1 110 ? 1.650 10.045 -14.076 1.00 89.81 110 ALA A CA 1
ATOM 876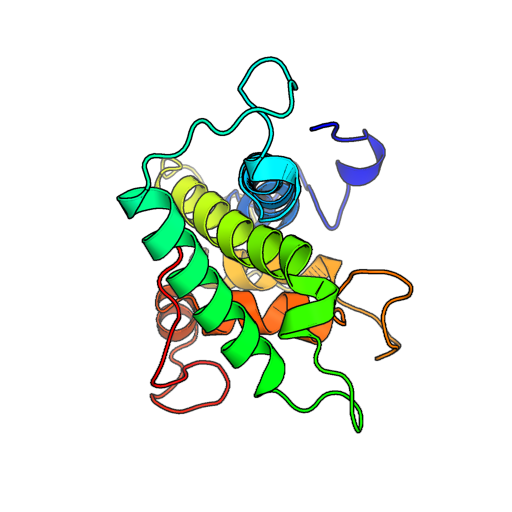 C C . ALA A 1 110 ? 1.513 10.100 -15.603 1.00 89.81 110 ALA A C 1
ATOM 878 O O . ALA A 1 110 ? 1.045 9.154 -16.234 1.00 89.81 110 ALA A O 1
ATOM 879 N N . LYS A 1 111 ? 1.949 11.213 -16.210 1.00 74.19 111 LYS A N 1
ATOM 880 C CA . LYS A 1 111 ? 1.929 11.364 -17.670 1.00 74.19 111 LYS A CA 1
ATOM 881 C C . LYS A 1 111 ? 2.649 10.191 -18.331 1.00 74.19 111 LYS A C 1
ATOM 883 O O . LYS A 1 111 ? 3.788 9.876 -17.952 1.00 74.19 111 LYS A O 1
ATOM 888 N N . ALA A 1 112 ? 1.995 9.615 -19.339 1.00 69.44 112 ALA A N 1
ATOM 889 C CA . ALA A 1 112 ? 2.612 8.664 -20.245 1.00 69.44 112 ALA A CA 1
ATOM 890 C C . ALA A 1 112 ? 3.858 9.313 -20.864 1.00 69.44 112 ALA A C 1
ATOM 892 O O . ALA A 1 112 ? 3.817 10.439 -21.358 1.00 69.44 112 ALA A O 1
ATOM 893 N N . GLY A 1 113 ? 4.981 8.617 -20.767 1.00 67.31 113 GLY A N 1
ATOM 894 C CA . GLY A 1 113 ? 6.239 8.985 -21.403 1.00 67.31 113 GLY A CA 1
ATOM 895 C C . GLY A 1 113 ? 6.874 7.733 -21.991 1.00 67.31 113 GLY A C 1
ATOM 896 O O . GLY A 1 113 ? 6.280 6.656 -21.931 1.00 67.31 113 GLY A O 1
ATOM 897 N N . SER A 1 114 ? 8.089 7.853 -22.525 1.00 71.81 114 SER A N 1
ATOM 898 C CA . SER A 1 114 ? 8.868 6.680 -22.924 1.00 71.81 114 SER A CA 1
ATOM 899 C C . SER A 1 114 ? 8.983 5.726 -21.737 1.00 71.81 114 SER A C 1
ATOM 901 O O . SER A 1 114 ? 9.515 6.111 -20.693 1.00 71.81 114 SER A O 1
ATOM 903 N N . ARG A 1 115 ? 8.463 4.506 -21.885 1.00 79.25 115 ARG A N 1
ATOM 904 C CA . ARG A 1 115 ? 8.592 3.444 -20.887 1.00 79.25 115 ARG A CA 1
ATOM 905 C C . ARG A 1 115 ? 10.060 3.004 -20.874 1.00 79.25 115 ARG A C 1
ATOM 907 O O . ARG A 1 115 ? 10.513 2.470 -21.887 1.00 79.25 115 ARG A O 1
ATOM 914 N N . PRO A 1 116 ? 10.821 3.246 -19.789 1.00 83.94 116 PRO A N 1
ATOM 915 C CA . PRO A 1 116 ? 12.159 2.685 -19.657 1.00 83.94 116 PRO A CA 1
ATOM 916 C C . PRO A 1 116 ? 12.111 1.159 -19.770 1.00 83.94 116 PRO A C 1
ATOM 918 O O . PRO A 1 116 ? 11.064 0.547 -19.549 1.00 83.94 116 PRO A O 1
ATOM 921 N N . ALA A 1 117 ? 13.242 0.533 -20.086 1.00 84.44 117 ALA A N 1
ATOM 922 C CA . ALA A 1 117 ? 13.311 -0.920 -20.070 1.00 84.44 117 ALA A CA 1
ATOM 923 C C . ALA A 1 117 ? 13.020 -1.438 -18.653 1.00 84.44 117 ALA A C 1
ATOM 925 O O . ALA A 1 117 ? 13.639 -1.017 -17.674 1.00 84.44 117 ALA A O 1
ATOM 926 N N . ALA A 1 118 ? 12.059 -2.351 -18.553 1.00 86.00 118 ALA A N 1
ATOM 927 C CA . ALA A 1 118 ? 11.832 -3.113 -17.337 1.00 86.00 118 ALA A CA 1
ATOM 928 C C . ALA A 1 118 ? 13.024 -4.052 -17.078 1.00 86.00 118 ALA A C 1
ATOM 930 O O . ALA A 1 118 ? 13.680 -4.475 -18.036 1.00 86.00 118 ALA A O 1
ATOM 931 N N . PRO A 1 119 ? 13.292 -4.447 -15.820 1.00 86.81 119 PRO A N 1
ATOM 932 C CA . PRO A 1 119 ? 14.173 -5.584 -15.575 1.00 86.81 119 PRO A CA 1
ATOM 933 C C . PRO A 1 119 ? 13.671 -6.816 -16.327 1.00 86.81 119 PRO A C 1
ATOM 935 O O . PRO A 1 119 ? 12.463 -7.016 -16.456 1.00 86.81 119 PRO A O 1
ATOM 938 N N . ALA A 1 120 ? 14.593 -7.668 -16.777 1.00 89.75 120 ALA A N 1
ATOM 939 C CA . ALA A 1 120 ? 14.264 -8.848 -17.579 1.00 89.75 120 ALA A CA 1
ATOM 940 C C . ALA A 1 120 ? 13.202 -9.746 -16.916 1.00 89.75 120 ALA A C 1
ATOM 942 O O . ALA A 1 120 ? 12.299 -10.229 -17.593 1.00 89.75 120 ALA A O 1
ATOM 943 N N . SER A 1 121 ? 13.251 -9.896 -15.588 1.00 89.31 121 SER A N 1
ATOM 944 C CA . SER A 1 121 ? 12.274 -10.670 -14.809 1.00 89.31 121 SER A CA 1
ATOM 945 C C . SER A 1 121 ? 10.857 -10.087 -14.810 1.00 89.31 121 SER A C 1
ATOM 947 O O . SER A 1 121 ? 9.915 -10.809 -14.493 1.00 89.31 121 SER A O 1
ATOM 949 N N . LEU A 1 122 ? 10.689 -8.807 -15.164 1.00 92.19 122 LEU A N 1
ATOM 950 C CA . LEU A 1 122 ? 9.393 -8.125 -15.224 1.00 92.19 122 LEU A CA 1
ATOM 951 C C . LEU A 1 122 ? 8.998 -7.679 -16.638 1.00 92.19 122 LEU A C 1
ATOM 953 O O . LEU A 1 122 ? 7.959 -7.044 -16.810 1.00 92.19 122 LEU A O 1
ATOM 957 N N . ALA A 1 123 ? 9.807 -7.993 -17.652 1.00 91.88 123 ALA A N 1
ATOM 958 C CA . ALA A 1 123 ? 9.621 -7.492 -19.012 1.00 91.88 123 ALA A CA 1
ATOM 959 C C . ALA A 1 123 ? 8.325 -7.985 -19.679 1.00 91.88 123 ALA A C 1
ATOM 961 O O . ALA A 1 123 ? 7.773 -7.288 -20.527 1.00 91.88 123 ALA A O 1
ATOM 962 N N . SER A 1 124 ? 7.821 -9.154 -19.276 1.00 94.38 124 SER A N 1
ATOM 963 C CA . SER A 1 124 ? 6.567 -9.728 -19.775 1.00 94.38 124 SER A CA 1
ATOM 964 C C . SER A 1 124 ? 5.306 -9.129 -19.144 1.00 94.38 124 SER A C 1
ATOM 966 O O . SER A 1 124 ? 4.212 -9.388 -19.641 1.00 94.38 124 SER A O 1
ATOM 968 N N . PHE A 1 125 ? 5.427 -8.342 -18.070 1.00 95.75 125 PHE A N 1
ATOM 969 C CA . PHE A 1 125 ? 4.278 -7.777 -17.365 1.00 95.75 125 PHE A CA 1
ATOM 970 C C . PHE A 1 125 ? 3.898 -6.394 -17.909 1.00 95.75 125 PHE A C 1
ATOM 972 O O . PHE A 1 125 ? 4.744 -5.572 -18.295 1.00 95.75 125 PHE A O 1
ATOM 979 N N . THR A 1 126 ? 2.594 -6.105 -17.899 1.00 95.44 126 THR A N 1
ATOM 980 C CA . THR A 1 126 ? 2.092 -4.750 -18.173 1.00 95.44 126 THR A CA 1
ATOM 981 C C . THR A 1 126 ? 2.528 -3.780 -17.074 1.00 95.44 126 THR A C 1
ATOM 983 O O . THR A 1 126 ? 3.005 -4.190 -16.014 1.00 95.44 126 THR A O 1
ATOM 986 N N . ASP A 1 127 ? 2.375 -2.475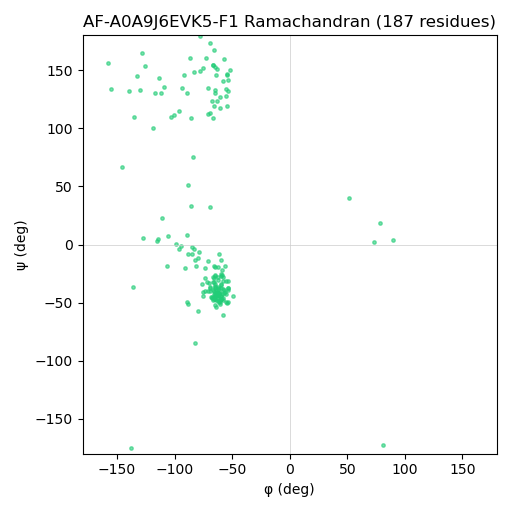 -17.297 1.00 94.56 127 ASP A N 1
ATOM 987 C CA . ASP A 1 127 ? 2.695 -1.487 -16.263 1.00 94.56 127 ASP A CA 1
ATOM 988 C C . ASP A 1 127 ? 1.780 -1.606 -15.040 1.00 94.56 127 ASP A C 1
ATOM 990 O O . ASP A 1 127 ? 2.249 -1.465 -13.914 1.00 94.56 127 ASP A O 1
ATOM 994 N N . GLU A 1 128 ? 0.503 -1.936 -15.231 1.00 96.38 128 GLU A N 1
ATOM 995 C CA . GLU A 1 128 ? -0.426 -2.205 -14.134 1.00 96.38 128 GLU A CA 1
ATOM 996 C C . GLU A 1 128 ? 0.002 -3.433 -13.326 1.00 96.38 128 GLU A C 1
ATOM 998 O O . GLU A 1 128 ? 0.068 -3.373 -12.100 1.00 96.38 128 GLU A O 1
ATOM 1003 N N . GLN A 1 129 ? 0.337 -4.539 -13.996 1.00 97.69 129 GLN A N 1
ATOM 1004 C CA . GLN A 1 129 ? 0.808 -5.748 -13.319 1.00 97.69 129 GLN A CA 1
ATOM 1005 C C . GLN A 1 129 ? 2.126 -5.493 -12.583 1.00 97.69 129 GLN A C 1
ATOM 1007 O O . GLN A 1 129 ? 2.280 -5.892 -11.430 1.00 97.69 129 GLN A O 1
ATOM 1012 N N . MET A 1 130 ? 3.058 -4.780 -13.218 1.00 96.50 130 MET A N 1
ATOM 1013 C CA . MET A 1 130 ? 4.344 -4.425 -12.627 1.00 96.50 130 MET A CA 1
ATOM 1014 C C . MET A 1 130 ? 4.188 -3.538 -11.394 1.00 96.50 130 MET A C 1
ATOM 1016 O O . MET A 1 130 ? 4.880 -3.784 -10.412 1.00 96.50 130 MET A O 1
ATOM 1020 N N . PHE A 1 131 ? 3.280 -2.556 -11.422 1.00 97.62 131 PHE A N 1
ATOM 1021 C CA . PHE A 1 131 ? 2.965 -1.728 -10.257 1.00 97.62 131 PHE A CA 1
ATOM 1022 C C . PHE A 1 131 ? 2.556 -2.593 -9.059 1.00 97.62 131 PHE A C 1
ATOM 1024 O O . PHE A 1 131 ? 3.089 -2.445 -7.960 1.00 97.62 131 PHE A O 1
ATOM 1031 N N . PHE A 1 132 ? 1.628 -3.527 -9.267 1.00 98.25 132 PHE A N 1
ATOM 1032 C CA . PHE A 1 132 ? 1.148 -4.371 -8.179 1.00 98.25 132 PHE A CA 1
ATOM 1033 C C . PHE A 1 132 ? 2.219 -5.351 -7.690 1.00 98.25 132 PHE A C 1
ATOM 1035 O O . PHE A 1 132 ? 2.381 -5.505 -6.480 1.00 98.25 132 PHE A O 1
ATOM 1042 N N . LEU A 1 133 ? 3.003 -5.954 -8.590 1.00 97.00 133 LEU A N 1
ATOM 1043 C CA . LEU A 1 133 ? 4.114 -6.832 -8.205 1.00 97.00 133 LEU A CA 1
ATOM 1044 C C . LEU A 1 133 ? 5.182 -6.080 -7.403 1.00 97.00 133 LEU A C 1
ATOM 1046 O O . LEU A 1 133 ? 5.563 -6.524 -6.318 1.00 97.00 133 LEU A O 1
ATOM 1050 N N . SER A 1 134 ? 5.628 -4.914 -7.887 1.00 96.81 134 SER A N 1
ATOM 1051 C CA . SER A 1 134 ? 6.662 -4.127 -7.205 1.00 96.81 134 SER A CA 1
ATOM 1052 C C . SER A 1 134 ? 6.205 -3.611 -5.843 1.00 96.81 134 SER A C 1
ATOM 1054 O O . SER A 1 134 ? 7.026 -3.455 -4.938 1.00 96.81 134 SER A O 1
ATOM 1056 N N . SER A 1 135 ? 4.894 -3.435 -5.650 1.00 97.62 135 SER A N 1
ATOM 1057 C CA . SER A 1 135 ? 4.323 -3.058 -4.358 1.00 97.62 135 SER A CA 1
ATOM 1058 C C . SER A 1 135 ? 4.492 -4.101 -3.255 1.00 97.62 135 SER A C 1
ATOM 1060 O O . SER A 1 135 ? 4.456 -3.734 -2.075 1.00 97.62 135 SER A O 1
ATOM 1062 N N . CYS A 1 136 ? 4.762 -5.356 -3.620 1.00 96.00 136 CYS A N 1
ATOM 1063 C CA . CYS A 1 136 ? 4.919 -6.465 -2.689 1.00 96.00 136 CYS A CA 1
ATOM 1064 C C . CYS A 1 136 ? 6.355 -6.955 -2.489 1.00 96.00 136 CYS A C 1
ATOM 1066 O O . CYS A 1 136 ? 6.603 -7.609 -1.482 1.00 96.00 136 CYS A O 1
ATOM 1068 N N . PHE A 1 137 ? 7.314 -6.652 -3.373 1.00 93.06 137 PHE A N 1
ATOM 1069 C CA . PHE A 1 137 ? 8.672 -7.222 -3.270 1.00 93.06 137 PHE A CA 1
ATOM 1070 C C . PHE A 1 137 ? 9.378 -6.932 -1.943 1.00 93.06 137 PHE A C 1
ATOM 1072 O O . PHE A 1 137 ? 10.130 -7.770 -1.456 1.00 93.06 137 PHE A O 1
ATOM 1079 N N . LYS A 1 138 ? 9.097 -5.781 -1.322 1.00 92.00 138 LYS A N 1
ATOM 1080 C CA . LYS A 1 138 ? 9.619 -5.425 0.008 1.00 92.00 138 LYS A CA 1
ATOM 1081 C C . LYS A 1 138 ? 9.173 -6.374 1.131 1.00 92.00 138 LYS A C 1
ATOM 1083 O O . LYS A 1 138 ? 9.806 -6.409 2.176 1.00 92.00 138 LYS A O 1
ATOM 1088 N N . TRP A 1 139 ? 8.101 -7.130 0.908 1.00 91.00 139 TRP A N 1
ATOM 1089 C CA . TRP A 1 139 ? 7.527 -8.085 1.853 1.00 91.00 139 TRP A CA 1
ATOM 1090 C C . TRP A 1 139 ? 7.953 -9.533 1.580 1.00 91.00 139 TRP A C 1
ATOM 1092 O O . TRP A 1 139 ? 7.530 -10.438 2.295 1.00 91.00 139 TRP A O 1
ATOM 1102 N N . CYS A 1 140 ? 8.773 -9.784 0.554 1.00 89.38 140 CYS A N 1
ATOM 1103 C CA . CYS A 1 140 ? 9.324 -11.112 0.321 1.00 89.38 140 CYS A CA 1
ATOM 1104 C C . CYS A 1 140 ? 10.275 -11.489 1.466 1.00 89.38 140 CYS A C 1
ATOM 1106 O O . CYS A 1 140 ? 11.295 -10.838 1.678 1.00 89.38 140 CYS A O 1
ATOM 1108 N N . SER A 1 141 ? 9.946 -12.566 2.174 1.00 81.38 141 SER A N 1
ATOM 1109 C CA . SER A 1 141 ? 10.738 -13.133 3.264 1.00 81.38 141 SER A CA 1
ATOM 1110 C C . SER A 1 141 ? 10.859 -14.642 3.064 1.00 81.38 141 SER A C 1
ATOM 1112 O O . SER A 1 141 ? 9.927 -15.277 2.573 1.00 81.38 141 SER A O 1
ATOM 1114 N N . ALA A 1 142 ? 12.008 -15.217 3.431 1.00 77.50 142 ALA A N 1
ATOM 1115 C CA . ALA A 1 142 ? 12.208 -16.668 3.427 1.00 77.50 142 ALA A CA 1
ATOM 1116 C C . ALA A 1 142 ? 11.468 -17.363 4.582 1.00 77.50 142 ALA A C 1
ATOM 1118 O O . ALA A 1 142 ? 11.224 -18.565 4.530 1.00 77.50 142 ALA A O 1
ATOM 1119 N N . GLU A 1 143 ? 11.115 -16.606 5.619 1.00 70.81 143 GLU A N 1
ATOM 1120 C CA . GLU A 1 143 ? 10.412 -17.102 6.790 1.00 70.81 143 GLU A CA 1
ATOM 1121 C C . GLU A 1 143 ? 9.051 -16.423 6.899 1.00 70.81 143 GLU A C 1
ATOM 1123 O O . GLU A 1 143 ? 8.957 -15.192 6.868 1.00 70.81 143 GLU A O 1
ATOM 1128 N N . ASP A 1 144 ? 8.015 -17.237 7.084 1.00 65.50 144 ASP A N 1
ATOM 1129 C CA . ASP A 1 144 ? 6.648 -16.788 7.344 1.00 65.50 144 ASP A CA 1
ATOM 1130 C C . ASP A 1 144 ? 6.434 -16.598 8.853 1.00 65.50 144 ASP A C 1
ATOM 1132 O O . ASP A 1 144 ? 5.549 -17.180 9.475 1.00 65.50 144 ASP A O 1
ATOM 1136 N N . LYS A 1 145 ? 7.347 -15.849 9.479 1.00 66.44 145 LYS A N 1
ATOM 1137 C CA . LYS A 1 145 ? 7.293 -15.576 10.916 1.00 66.44 145 LYS A CA 1
ATOM 1138 C C . LYS A 1 145 ? 6.259 -14.501 11.211 1.00 66.44 145 LYS A C 1
ATOM 1140 O O . LYS A 1 145 ? 6.044 -13.585 10.415 1.00 66.44 145 LYS A O 1
ATOM 1145 N N . GLU A 1 146 ? 5.660 -14.596 12.393 1.00 65.69 146 GLU A N 1
ATOM 1146 C CA . GLU A 1 146 ? 4.969 -13.454 12.974 1.00 65.69 146 GLU A CA 1
ATOM 1147 C C . GLU A 1 146 ? 5.929 -12.269 13.057 1.00 65.69 146 GLU A C 1
ATOM 1149 O O . GLU A 1 146 ? 7.090 -12.397 13.462 1.00 65.69 146 GLU A O 1
ATOM 1154 N N . SER A 1 147 ? 5.441 -11.110 12.635 1.00 64.69 147 SER A N 1
ATOM 1155 C CA . SER A 1 147 ? 6.164 -9.862 12.801 1.00 64.69 147 SER A CA 1
ATOM 1156 C C . SER A 1 147 ? 6.277 -9.560 14.298 1.00 64.69 147 SER A C 1
ATOM 1158 O O . SER A 1 147 ? 5.289 -9.633 15.023 1.00 64.69 147 SER A O 1
ATOM 1160 N N . ALA A 1 148 ? 7.468 -9.194 14.775 1.00 59.28 148 ALA A N 1
ATOM 1161 C CA . ALA A 1 148 ? 7.595 -8.615 16.108 1.00 59.28 148 ALA A CA 1
ATOM 1162 C C . ALA A 1 148 ? 6.991 -7.196 16.110 1.00 59.28 148 ALA A C 1
ATOM 1164 O O . ALA A 1 148 ? 7.287 -6.400 15.217 1.00 59.28 148 ALA A O 1
ATOM 1165 N N . GLY A 1 149 ? 6.186 -6.859 17.121 1.00 66.94 149 GLY A N 1
ATOM 1166 C CA . GLY A 1 149 ? 5.538 -5.542 17.226 1.00 66.94 149 GLY A CA 1
ATOM 1167 C C . GLY A 1 149 ? 4.274 -5.411 16.367 1.00 66.94 149 GLY A C 1
ATOM 1168 O O . GLY A 1 149 ? 3.819 -6.397 15.806 1.00 66.94 149 GLY A O 1
ATOM 1169 N N . SER A 1 150 ? 3.702 -4.202 16.281 1.00 74.12 150 SER A N 1
ATOM 1170 C CA . SER A 1 150 ? 2.335 -3.899 15.796 1.00 74.12 150 SER A CA 1
ATOM 1171 C C . SER A 1 150 ? 2.068 -4.100 14.293 1.00 74.12 150 SER A C 1
ATOM 1173 O O . SER A 1 150 ? 1.272 -3.376 13.699 1.00 74.12 150 SER A O 1
ATOM 1175 N N . TYR A 1 151 ? 2.716 -5.069 13.650 1.00 86.56 151 TYR A N 1
ATOM 1176 C CA . TYR A 1 151 ? 2.636 -5.287 12.210 1.00 86.56 151 TYR A CA 1
ATOM 1177 C C . TYR A 1 151 ? 1.953 -6.606 11.871 1.00 86.56 151 TYR A C 1
ATOM 1179 O O . TYR A 1 151 ? 2.193 -7.642 12.491 1.00 86.56 151 TYR A O 1
ATOM 1187 N N . SER A 1 152 ? 1.172 -6.594 10.793 1.00 88.88 152 SER A N 1
ATOM 1188 C CA . SER A 1 152 ? 0.741 -7.837 10.166 1.00 88.88 152 SER A CA 1
ATOM 1189 C C . SER A 1 152 ? 1.939 -8.582 9.553 1.00 88.88 152 SER A C 1
ATOM 1191 O O . SER A 1 152 ? 2.940 -7.962 9.173 1.00 88.88 152 SER A O 1
ATOM 1193 N N . PRO A 1 153 ? 1.844 -9.909 9.408 1.00 87.44 153 PRO A N 1
ATOM 1194 C CA . PRO A 1 153 ? 2.810 -10.714 8.672 1.00 87.44 153 PRO A CA 1
ATOM 1195 C C . PRO A 1 153 ? 3.022 -10.209 7.235 1.00 87.44 153 PRO A C 1
ATOM 1197 O O . PRO A 1 153 ? 2.050 -9.777 6.597 1.00 87.44 153 PRO A O 1
ATOM 1200 N N . PRO A 1 154 ? 4.240 -10.313 6.665 1.00 89.25 154 PRO A N 1
ATOM 1201 C CA . PRO A 1 154 ? 4.557 -9.749 5.349 1.00 89.25 154 PRO A CA 1
ATOM 1202 C C . PRO A 1 154 ? 3.604 -10.186 4.225 1.00 89.25 154 PRO A C 1
ATOM 1204 O O . PRO A 1 154 ? 3.187 -9.372 3.397 1.00 89.25 154 PRO A O 1
ATOM 1207 N N . ARG A 1 155 ? 3.175 -11.454 4.216 1.00 88.94 155 ARG A N 1
ATOM 1208 C CA . ARG A 1 155 ? 2.223 -11.959 3.216 1.00 88.94 155 ARG A CA 1
ATOM 1209 C C . ARG A 1 155 ? 0.846 -11.306 3.325 1.00 88.94 155 ARG A C 1
ATOM 1211 O O . ARG A 1 155 ? 0.237 -11.049 2.288 1.00 88.94 155 ARG A O 1
ATOM 1218 N N . LEU A 1 156 ? 0.360 -11.007 4.533 1.00 90.62 156 LEU A N 1
ATOM 1219 C CA . LEU A 1 156 ? -0.904 -10.281 4.714 1.00 90.62 156 LEU A CA 1
ATOM 1220 C C . LEU A 1 156 ? -0.755 -8.812 4.296 1.00 90.62 156 LEU A C 1
ATOM 1222 O O . LEU A 1 156 ? -1.628 -8.296 3.600 1.00 90.62 156 LEU A O 1
ATOM 1226 N N . ARG A 1 157 ? 0.379 -8.175 4.624 1.00 93.56 157 ARG A N 1
ATOM 1227 C CA . ARG A 1 157 ? 0.714 -6.800 4.193 1.00 93.56 157 ARG A CA 1
ATOM 1228 C C . ARG A 1 157 ? 0.833 -6.651 2.675 1.00 93.56 157 ARG A C 1
ATOM 1230 O O . ARG A 1 157 ? 0.588 -5.578 2.133 1.00 93.56 157 ARG A O 1
ATOM 1237 N N . CYS A 1 158 ? 1.189 -7.722 1.967 1.00 94.44 158 CYS A N 1
ATOM 1238 C CA . CYS A 1 158 ? 1.097 -7.768 0.509 1.00 94.44 158 CYS A CA 1
ATOM 1239 C C . CYS A 1 158 ? -0.339 -8.043 0.034 1.00 94.44 158 CYS A C 1
ATOM 1241 O O . CYS A 1 158 ? -0.906 -7.272 -0.739 1.00 94.44 158 CYS A O 1
ATOM 1243 N N . ASN A 1 159 ? -0.937 -9.151 0.475 1.00 93.62 159 ASN A N 1
ATOM 1244 C CA . ASN A 1 159 ? -2.131 -9.685 -0.172 1.00 93.62 159 ASN A CA 1
ATOM 1245 C C . ASN A 1 159 ? -3.399 -8.898 0.149 1.00 93.62 159 ASN A C 1
ATOM 1247 O O . ASN A 1 159 ? -4.198 -8.679 -0.758 1.00 93.62 159 ASN A O 1
ATOM 1251 N N . VAL A 1 160 ? -3.604 -8.466 1.396 1.00 93.69 160 VAL A N 1
ATOM 1252 C CA . VAL A 1 160 ? -4.871 -7.830 1.791 1.00 93.69 160 VAL A CA 1
ATOM 1253 C C . VAL A 1 160 ? -5.090 -6.488 1.084 1.00 93.69 160 VAL A C 1
ATOM 1255 O O . VAL A 1 160 ? -6.163 -6.316 0.495 1.00 93.69 160 VAL A O 1
ATOM 1258 N N . PRO A 1 161 ? -4.097 -5.576 1.014 1.00 95.50 161 PRO A N 1
ATOM 1259 C CA . PRO A 1 161 ? -4.232 -4.363 0.210 1.00 95.50 161 PRO A CA 1
ATOM 1260 C C . PRO A 1 161 ? -4.557 -4.655 -1.263 1.00 95.50 161 PRO A C 1
ATOM 1262 O O . PRO A 1 161 ? -5.427 -4.002 -1.841 1.00 95.50 161 PRO A O 1
ATOM 1265 N N . LEU A 1 162 ? -3.923 -5.670 -1.868 1.00 96.06 162 LEU A N 1
ATOM 1266 C CA . LEU A 1 162 ? -4.175 -6.065 -3.260 1.00 96.06 162 LEU A CA 1
ATOM 1267 C C . LEU A 1 162 ? -5.577 -6.651 -3.469 1.00 96.06 162 LEU A C 1
ATOM 1269 O O . LEU A 1 162 ? -6.271 -6.258 -4.406 1.00 96.06 162 LEU A O 1
ATOM 1273 N N . MET A 1 163 ? -6.023 -7.551 -2.587 1.00 93.81 163 MET A N 1
ATOM 1274 C CA . MET A 1 163 ? -7.380 -8.121 -2.586 1.00 93.81 163 MET A CA 1
ATOM 1275 C C . MET A 1 163 ? -8.447 -7.023 -2.575 1.00 93.81 163 MET A C 1
ATOM 1277 O O . MET A 1 163 ? -9.491 -7.128 -3.233 1.00 93.81 163 MET A O 1
ATOM 1281 N N . ASN A 1 164 ? -8.166 -5.954 -1.833 1.00 93.94 164 ASN A N 1
ATOM 1282 C CA . ASN A 1 164 ? -9.072 -4.839 -1.666 1.00 93.94 164 ASN A CA 1
ATOM 1283 C C . ASN A 1 164 ? -9.091 -3.863 -2.859 1.00 93.94 164 ASN A C 1
ATOM 1285 O O . ASN A 1 164 ? -9.934 -2.971 -2.916 1.00 93.94 164 ASN A O 1
ATOM 1289 N N . MET A 1 165 ? -8.214 -4.044 -3.851 1.00 95.25 165 MET A N 1
ATOM 1290 C CA . MET A 1 165 ? -8.182 -3.229 -5.062 1.00 95.25 165 MET A CA 1
ATOM 1291 C C . MET A 1 165 ? -8.806 -3.971 -6.255 1.00 95.25 165 MET A C 1
ATOM 1293 O O . MET A 1 165 ? -8.190 -4.887 -6.803 1.00 95.25 165 MET A O 1
ATOM 1297 N N . PRO A 1 166 ? -9.993 -3.572 -6.757 1.00 95.19 166 PRO A N 1
ATOM 1298 C CA . PRO A 1 166 ? -10.570 -4.188 -7.958 1.00 95.19 166 PRO A CA 1
ATOM 1299 C C . PRO A 1 166 ? -9.662 -4.071 -9.191 1.00 95.19 166 PRO A C 1
ATOM 1301 O O . PRO A 1 166 ? -9.698 -4.923 -10.076 1.00 95.19 166 PRO A O 1
ATOM 1304 N N . GLN A 1 167 ? -8.807 -3.049 -9.234 1.00 96.50 167 GLN A N 1
ATOM 1305 C CA . GLN A 1 167 ? -7.836 -2.842 -10.303 1.00 96.50 167 GLN A CA 1
ATOM 1306 C C . GLN A 1 167 ? -6.757 -3.932 -10.329 1.00 96.50 167 GLN A C 1
ATOM 1308 O O . GLN A 1 167 ? -6.306 -4.295 -11.413 1.00 96.50 167 GLN A O 1
ATOM 1313 N N . PHE A 1 168 ? -6.386 -4.492 -9.171 1.00 97.56 168 PHE A N 1
ATOM 1314 C CA . PHE A 1 168 ? -5.498 -5.654 -9.106 1.00 97.56 168 PHE A CA 1
ATOM 1315 C C . PHE A 1 168 ? -6.168 -6.870 -9.745 1.00 97.56 168 PHE A C 1
ATOM 1317 O O . PHE A 1 168 ? -5.618 -7.480 -10.661 1.00 97.56 168 PHE A O 1
ATOM 1324 N N . ALA A 1 169 ? -7.397 -7.175 -9.318 1.00 97.44 169 ALA A N 1
ATOM 1325 C CA . ALA A 1 169 ? -8.155 -8.298 -9.857 1.00 97.44 169 ALA A CA 1
ATOM 1326 C C . ALA A 1 169 ? -8.344 -8.184 -11.380 1.00 97.44 169 ALA A C 1
ATOM 1328 O O . ALA A 1 169 ? -8.231 -9.185 -12.081 1.00 97.44 169 ALA A O 1
ATOM 1329 N N . ALA A 1 170 ? -8.565 -6.973 -11.899 1.00 97.38 170 ALA A N 1
ATOM 1330 C CA . ALA A 1 170 ? -8.631 -6.721 -13.336 1.00 97.38 170 ALA A CA 1
ATOM 1331 C C . ALA A 1 170 ? -7.278 -6.949 -14.037 1.00 97.38 170 ALA A C 1
ATOM 1333 O O . ALA A 1 170 ? -7.229 -7.667 -15.032 1.00 97.38 170 ALA A O 1
ATOM 1334 N N . ALA A 1 171 ? -6.177 -6.402 -13.507 1.00 97.81 171 ALA A N 1
ATOM 1335 C CA . ALA A 1 171 ? -4.844 -6.520 -14.109 1.00 97.81 171 ALA A CA 1
ATOM 1336 C C . ALA A 1 171 ? -4.337 -7.974 -14.200 1.00 97.81 171 ALA A C 1
ATOM 1338 O O . ALA A 1 171 ? -3.595 -8.321 -15.122 1.00 97.81 171 ALA A O 1
ATOM 1339 N N . PHE A 1 172 ? -4.747 -8.831 -13.261 1.00 97.88 172 PHE A N 1
ATOM 1340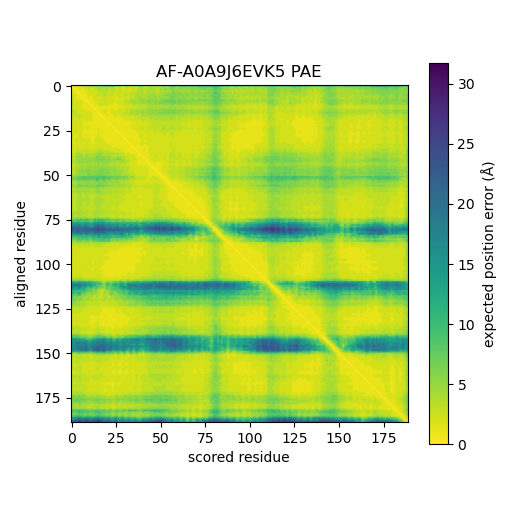 C CA . PHE A 1 172 ? -4.384 -10.253 -13.217 1.00 97.88 172 PHE A CA 1
ATOM 1341 C C . PHE A 1 172 ? -5.519 -11.196 -13.626 1.00 97.88 172 PHE A C 1
ATOM 1343 O O . PHE A 1 172 ? -5.368 -12.410 -13.509 1.00 97.88 172 PHE A O 1
ATOM 1350 N N . HIS A 1 173 ? -6.644 -10.663 -14.110 1.00 97.31 173 HIS A N 1
ATOM 1351 C CA . HIS A 1 173 ? -7.818 -11.441 -14.520 1.00 97.31 173 HIS A CA 1
ATOM 1352 C C . HIS A 1 173 ? -8.292 -12.438 -13.444 1.00 97.31 173 HIS A C 1
ATOM 1354 O O . HIS A 1 173 ? -8.667 -13.576 -13.732 1.00 97.31 173 HIS A O 1
ATOM 1360 N N . CYS A 1 174 ? -8.263 -12.029 -12.174 1.00 97.25 174 CYS A N 1
ATOM 1361 C CA . CYS A 1 174 ? -8.724 -12.858 -11.068 1.00 97.25 174 CYS A CA 1
ATOM 1362 C C . CYS A 1 174 ? -10.245 -13.054 -11.155 1.00 97.25 174 CYS A C 1
ATOM 1364 O O . CYS A 1 174 ? -11.001 -12.084 -11.123 1.00 97.25 174 CYS A O 1
ATOM 1366 N N . GLY A 1 175 ? -10.713 -14.304 -11.207 1.00 96.12 175 GLY A N 1
ATOM 1367 C CA . GLY A 1 175 ? -12.149 -14.609 -11.225 1.00 96.12 175 GLY A CA 1
ATOM 1368 C C . GLY A 1 175 ? -12.879 -14.163 -9.940 1.00 96.12 175 GLY A C 1
ATOM 1369 O O . GLY A 1 175 ? -12.252 -14.136 -8.879 1.00 96.12 175 GLY A O 1
ATOM 1370 N N . PRO A 1 176 ? -14.183 -13.831 -9.996 1.00 94.69 176 PRO A N 1
ATOM 1371 C CA . PRO A 1 176 ? -14.961 -13.428 -8.820 1.00 94.69 176 PRO A CA 1
ATOM 1372 C C . PRO A 1 176 ? -14.967 -14.490 -7.712 1.00 94.69 176 PRO A C 1
ATOM 1374 O O . PRO A 1 176 ? -15.043 -15.686 -7.993 1.00 94.69 176 PRO A O 1
ATOM 1377 N N . GLY A 1 177 ? -14.891 -14.058 -6.452 1.00 89.94 177 GLY A N 1
ATOM 1378 C CA . GLY A 1 177 ? -14.935 -14.939 -5.279 1.00 89.94 177 GLY A CA 1
ATOM 1379 C C . GLY A 1 177 ? -13.660 -15.756 -5.042 1.00 89.94 177 GLY A C 1
ATOM 1380 O O . GLY A 1 177 ? -13.605 -16.554 -4.109 1.00 89.94 177 GLY A O 1
ATOM 1381 N N . LYS A 1 178 ? -12.618 -15.581 -5.866 1.00 92.69 178 LYS A N 1
ATOM 1382 C CA . LYS A 1 178 ? -11.293 -16.158 -5.600 1.00 92.69 178 LYS A CA 1
ATOM 1383 C C . LYS A 1 178 ? -10.613 -15.416 -4.453 1.00 92.69 178 LYS A C 1
ATOM 1385 O O . LYS A 1 178 ? -10.936 -14.264 -4.185 1.00 92.69 178 LYS A O 1
ATOM 1390 N N . ALA A 1 179 ? -9.615 -16.050 -3.834 1.00 90.12 179 ALA A N 1
ATOM 1391 C CA . ALA A 1 179 ? -8.888 -15.480 -2.695 1.00 90.12 179 ALA A CA 1
ATOM 1392 C C . ALA A 1 179 ? -8.410 -14.039 -2.956 1.00 90.12 179 ALA A C 1
ATOM 1394 O O . ALA A 1 179 ? -8.633 -13.166 -2.132 1.00 90.12 179 ALA A O 1
ATOM 1395 N N . MET A 1 180 ? -7.854 -13.766 -4.143 1.00 93.56 180 MET A N 1
ATOM 1396 C CA . MET A 1 180 ? -7.375 -12.429 -4.525 1.00 93.56 180 MET A CA 1
ATOM 1397 C C . MET A 1 180 ? -8.427 -11.520 -5.199 1.00 93.56 180 MET A C 1
ATOM 1399 O O . MET A 1 180 ? -8.098 -10.451 -5.708 1.00 93.56 180 MET A O 1
ATOM 1403 N N . ASN A 1 181 ? -9.695 -11.934 -5.230 1.00 94.81 181 ASN A N 1
ATOM 1404 C CA . ASN A 1 181 ? -10.831 -11.154 -5.729 1.00 94.81 181 ASN A CA 1
ATOM 1405 C C . ASN A 1 181 ? -12.091 -11.486 -4.900 1.00 94.81 181 ASN A C 1
ATOM 1407 O O . ASN A 1 181 ? -13.021 -12.120 -5.416 1.00 94.81 181 ASN A O 1
ATOM 1411 N N . PRO A 1 182 ? -12.105 -11.121 -3.604 1.00 91.44 182 PRO A N 1
ATOM 1412 C CA . PRO A 1 182 ? -13.236 -11.401 -2.730 1.00 91.44 182 PRO A CA 1
ATOM 1413 C C . PRO A 1 182 ? -14.488 -10.642 -3.188 1.00 91.44 182 PRO A C 1
ATOM 1415 O O . PRO A 1 182 ? -14.405 -9.571 -3.792 1.00 91.44 182 PRO A O 1
ATOM 1418 N N . SER A 1 183 ? -15.664 -11.192 -2.879 1.00 88.50 183 SER A N 1
ATOM 1419 C CA . SER A 1 183 ? -16.959 -10.560 -3.173 1.00 88.50 183 SER A CA 1
ATOM 1420 C C . SER A 1 183 ? -17.184 -9.272 -2.382 1.00 88.50 183 SER A C 1
ATOM 1422 O O . SER A 1 183 ? -17.882 -8.376 -2.848 1.00 88.50 183 SER A O 1
ATOM 1424 N N . THR A 1 184 ? -16.582 -9.185 -1.196 1.00 87.31 184 THR A N 1
ATOM 1425 C CA . THR A 1 184 ? -16.679 -8.037 -0.298 1.00 87.31 184 THR A CA 1
ATOM 1426 C C . THR A 1 184 ? -15.327 -7.344 -0.227 1.00 87.31 184 THR A C 1
ATOM 1428 O O . THR A 1 184 ? -14.304 -7.990 -0.006 1.00 87.31 184 THR A O 1
ATOM 1431 N N . ARG A 1 185 ? -15.337 -6.024 -0.408 1.00 89.81 185 ARG A N 1
ATOM 1432 C CA . ARG A 1 185 ? -14.180 -5.141 -0.253 1.00 89.81 185 ARG A CA 1
ATOM 1433 C C . ARG A 1 185 ? -14.531 -4.030 0.719 1.00 89.81 185 ARG A C 1
ATOM 1435 O O . ARG A 1 185 ? -15.694 -3.652 0.838 1.00 89.81 185 ARG A O 1
ATOM 1442 N N . CYS A 1 186 ? -13.516 -3.501 1.370 1.00 90.00 186 CYS A N 1
ATOM 1443 C CA . CYS A 1 186 ? -13.621 -2.316 2.192 1.00 90.00 186 CYS A CA 1
ATOM 1444 C C . CYS A 1 186 ? -13.365 -1.075 1.346 1.00 90.00 186 CYS A C 1
ATOM 1446 O O . CYS A 1 186 ? -12.381 -0.998 0.609 1.00 90.00 186 CYS A O 1
ATOM 1448 N N . ASP A 1 187 ? -14.251 -0.094 1.447 1.00 80.38 187 ASP A N 1
ATOM 1449 C CA . ASP A 1 187 ? -14.057 1.184 0.781 1.00 80.38 187 ASP A CA 1
ATOM 1450 C C . ASP A 1 187 ? -13.203 2.102 1.667 1.00 80.38 187 ASP A C 1
ATOM 1452 O O . ASP A 1 187 ? -13.649 2.567 2.715 1.00 80.38 187 ASP A O 1
ATOM 1456 N N . PHE A 1 188 ? -11.954 2.355 1.272 1.00 68.88 188 PHE A N 1
ATOM 1457 C CA . PHE A 1 188 ? -11.023 3.187 2.046 1.00 68.88 188 PHE A CA 1
ATOM 1458 C C . PHE A 1 188 ? -10.957 4.647 1.605 1.00 68.88 188 PHE A C 1
ATOM 1460 O O . PHE A 1 188 ? -10.253 5.413 2.261 1.00 68.88 188 PHE A O 1
ATOM 1467 N N . MET A 1 189 ? -11.659 5.051 0.536 1.00 51.66 189 MET A N 1
ATOM 1468 C CA . MET A 1 189 ? -11.716 6.454 0.094 1.00 51.66 189 MET A CA 1
ATOM 1469 C C . MET A 1 189 ? -13.031 6.785 -0.602 1.00 51.66 189 MET A C 1
ATOM 1471 O O . MET A 1 189 ? -13.051 6.703 -1.848 1.00 51.66 189 MET A O 1
#

pLDDT: mean 89.99, std 9.76, range [51.66, 98.25]